Protein AF-A0A954YZB4-F1 (afdb_monomer_lite)

Foldseek 3Di:
DAAEDEEDEEAEQEADDECQVVLQVVLQQQLQFQFFYDYYHYDGHYDYDNDPGHYDDVCRNNVVSQVVNLVVLCVVCVVVVHHSLVSCLVTGDDQQGQGPLRAHRPDQRCQNVQSVVCVVVQVVCVVVVFDKGKGKGKAFADSFQQDKFKWKWKWALAQVRATEIETAADDPPPCLQVLLLLLLCVLQVDDSVRYDYDHDPPPPRPRDYNDRNYCNPRNSVFSNQLSNVVNVCVVVVDDSNNRHGPMRIGMDIDRPAHHPPDPDPHHDRGPDMKMKMKMFTADPVRHTPDIDMDISPPDDSDD

Structure (mmCIF, N/CA/C/O backbone):
data_AF-A0A954YZB4-F1
#
_entry.id   AF-A0A954YZB4-F1
#
loop_
_atom_site.group_PDB
_atom_site.id
_atom_site.type_symbol
_atom_site.label_atom_id
_atom_site.label_alt_id
_atom_site.label_comp_id
_atom_site.label_asym_id
_atom_site.label_entity_id
_atom_site.label_seq_id
_atom_site.pdbx_PDB_ins_code
_atom_site.Cartn_x
_atom_site.Cartn_y
_atom_site.Cartn_z
_atom_site.occupancy
_atom_site.B_iso_or_equiv
_atom_site.auth_seq_id
_atom_site.auth_comp_id
_atom_site.auth_asym_id
_atom_site.auth_atom_id
_atom_site.pdbx_PDB_model_num
ATOM 1 N N . ARG A 1 1 ? 10.191 10.300 -24.891 1.00 91.38 1 ARG A N 1
ATOM 2 C CA . ARG A 1 1 ? 9.095 9.912 -23.968 1.00 91.38 1 ARG A CA 1
ATOM 3 C C . ARG A 1 1 ? 8.567 8.563 -24.430 1.00 91.38 1 ARG A C 1
ATOM 5 O O . ARG A 1 1 ? 8.695 8.288 -25.617 1.00 91.38 1 ARG A O 1
ATOM 12 N N . LEU A 1 2 ? 8.036 7.740 -23.528 1.00 95.69 2 LEU A N 1
ATOM 13 C CA . LEU A 1 2 ? 7.397 6.471 -23.881 1.00 95.69 2 LEU A CA 1
ATOM 14 C C . LEU A 1 2 ? 6.130 6.739 -24.698 1.00 95.69 2 LEU A C 1
ATOM 16 O O . LEU A 1 2 ? 5.347 7.617 -24.344 1.00 95.69 2 LEU A O 1
ATOM 20 N N . THR A 1 3 ? 5.952 5.999 -25.789 1.00 95.38 3 THR A N 1
ATOM 21 C CA . THR A 1 3 ? 4.793 6.128 -26.686 1.00 95.38 3 THR A CA 1
ATOM 22 C C . THR A 1 3 ? 3.824 4.964 -26.528 1.00 95.38 3 THR A C 1
ATOM 24 O O . THR A 1 3 ? 2.614 5.164 -26.568 1.00 95.38 3 THR A O 1
ATOM 27 N N . GLY A 1 4 ? 4.329 3.757 -26.272 1.00 96.56 4 GLY A N 1
ATOM 28 C CA . GLY A 1 4 ? 3.479 2.609 -26.004 1.00 96.56 4 GLY A CA 1
ATOM 29 C C . GLY A 1 4 ? 4.188 1.451 -25.316 1.00 96.56 4 GLY A C 1
ATOM 30 O O . GLY A 1 4 ? 5.417 1.395 -25.277 1.00 96.56 4 GLY A O 1
ATOM 31 N N . VAL A 1 5 ? 3.392 0.526 -24.782 1.00 96.88 5 VAL A N 1
ATOM 32 C CA . VAL A 1 5 ? 3.843 -0.742 -24.199 1.00 96.88 5 VAL A CA 1
ATOM 33 C C . VAL A 1 5 ? 3.019 -1.889 -24.757 1.00 96.88 5 VAL A C 1
ATOM 35 O O . VAL A 1 5 ? 1.790 -1.843 -24.778 1.00 96.88 5 VAL A O 1
ATOM 38 N N . ARG A 1 6 ? 3.719 -2.954 -25.149 1.00 97.88 6 ARG A N 1
ATOM 39 C CA . ARG A 1 6 ? 3.126 -4.259 -25.412 1.00 97.88 6 ARG A CA 1
ATOM 40 C C . ARG A 1 6 ? 3.663 -5.256 -24.395 1.00 97.88 6 ARG A C 1
ATOM 42 O O . ARG A 1 6 ? 4.869 -5.481 -24.352 1.00 97.88 6 ARG A O 1
ATOM 49 N N . ALA A 1 7 ? 2.782 -5.854 -23.601 1.00 97.62 7 ALA A N 1
ATOM 50 C CA . ALA A 1 7 ? 3.152 -6.839 -22.589 1.00 97.62 7 ALA A CA 1
ATOM 51 C C . ALA A 1 7 ? 2.410 -8.159 -22.826 1.00 97.62 7 ALA A C 1
ATOM 53 O O . ALA A 1 7 ? 1.200 -8.177 -23.068 1.00 97.62 7 ALA A O 1
ATOM 54 N N . ARG A 1 8 ? 3.150 -9.268 -22.769 1.00 97.75 8 ARG A N 1
ATOM 55 C CA . ARG A 1 8 ? 2.635 -10.640 -22.829 1.00 97.75 8 ARG A CA 1
ATOM 56 C C . ARG A 1 8 ? 3.191 -11.396 -21.638 1.00 97.75 8 ARG A C 1
ATOM 58 O O . ARG A 1 8 ? 4.400 -11.570 -21.530 1.00 97.75 8 ARG A O 1
ATOM 65 N N . MET A 1 9 ? 2.316 -11.776 -20.717 1.00 97.81 9 MET A N 1
ATOM 66 C CA . MET A 1 9 ? 2.698 -12.395 -19.452 1.00 97.81 9 MET A CA 1
ATOM 67 C C . MET A 1 9 ? 2.076 -13.782 -19.356 1.00 97.81 9 MET A C 1
ATOM 69 O O . MET A 1 9 ? 0.867 -13.929 -19.505 1.00 97.81 9 MET A O 1
ATOM 73 N N . ILE A 1 10 ? 2.897 -14.790 -19.073 1.00 97.56 10 ILE A N 1
ATOM 74 C CA . ILE A 1 10 ? 2.449 -16.149 -18.767 1.00 97.56 10 ILE A CA 1
ATOM 75 C C . ILE A 1 10 ? 2.926 -16.456 -17.354 1.00 97.56 10 ILE A C 1
ATOM 77 O O . ILE A 1 10 ? 4.123 -16.425 -17.078 1.00 97.56 10 ILE A O 1
ATOM 81 N N . GLY A 1 11 ? 1.986 -16.702 -16.449 1.00 96.31 11 GLY A N 1
ATOM 82 C CA . GLY A 1 11 ? 2.275 -17.017 -15.060 1.00 96.31 11 GLY A CA 1
ATOM 83 C C . GLY A 1 11 ? 1.875 -18.438 -14.714 1.00 96.31 11 GLY A C 1
ATOM 84 O O . GLY A 1 11 ? 0.701 -18.799 -14.803 1.00 96.31 11 GLY A O 1
ATOM 85 N N . ASP A 1 12 ? 2.849 -19.214 -14.264 1.00 96.75 12 ASP A N 1
ATOM 86 C CA . ASP A 1 12 ? 2.619 -20.487 -13.596 1.00 96.75 12 ASP A CA 1
ATOM 87 C C . ASP A 1 12 ? 1.880 -20.251 -12.266 1.00 96.75 12 ASP A C 1
ATOM 89 O O . ASP A 1 12 ? 2.369 -19.523 -11.399 1.00 96.75 12 ASP A O 1
ATOM 93 N N . LYS A 1 13 ? 0.682 -20.831 -12.113 1.00 95.50 13 LYS A N 1
ATOM 94 C CA . LYS A 1 13 ? -0.098 -20.780 -10.859 1.00 95.50 13 LYS A CA 1
ATOM 95 C C . LYS A 1 13 ? -0.120 -22.108 -10.094 1.00 95.50 13 LYS A C 1
ATOM 97 O O . LYS A 1 13 ? -0.849 -22.225 -9.101 1.00 95.50 13 LYS A O 1
ATOM 102 N N . GLY A 1 14 ? 0.664 -23.085 -10.533 1.00 96.94 14 GLY A N 1
ATOM 103 C CA . GLY A 1 14 ? 0.692 -24.434 -9.989 1.00 96.94 14 GLY A CA 1
ATOM 104 C C . GLY A 1 14 ? -0.586 -25.222 -10.267 1.00 96.94 14 GLY A C 1
ATOM 105 O O . GLY A 1 14 ? -1.426 -24.849 -11.094 1.00 96.94 14 GLY A O 1
ATOM 106 N N . ALA A 1 15 ? -0.743 -26.322 -9.536 1.00 96.31 15 ALA A N 1
ATOM 107 C CA . ALA A 1 15 ? -1.792 -27.304 -9.800 1.00 96.31 15 ALA A CA 1
ATOM 108 C C . ALA A 1 15 ? -3.222 -26.862 -9.424 1.00 96.31 15 ALA A C 1
ATOM 110 O O . ALA A 1 15 ? -4.187 -27.424 -9.940 1.00 96.31 15 ALA A O 1
ATOM 111 N N . TYR A 1 16 ? -3.404 -25.869 -8.540 1.00 94.25 16 TYR A N 1
ATOM 112 C CA . TYR A 1 16 ? -4.718 -25.557 -7.951 1.00 94.25 16 TYR A CA 1
ATOM 113 C C . TYR A 1 16 ? -5.279 -24.177 -8.301 1.00 94.25 16 TYR A C 1
ATOM 115 O O . TYR A 1 16 ? -4.572 -23.201 -8.562 1.00 94.25 16 TYR A O 1
ATOM 123 N N . ALA A 1 17 ? -6.611 -24.084 -8.267 1.00 89.50 17 ALA A N 1
ATOM 124 C CA . ALA A 1 17 ? -7.365 -22.846 -8.432 1.00 89.50 17 ALA A CA 1
ATOM 125 C C . ALA A 1 17 ? -7.294 -21.957 -7.175 1.00 89.50 17 ALA A C 1
ATOM 127 O O . ALA A 1 17 ? -8.276 -21.764 -6.471 1.00 89.50 17 ALA A O 1
ATOM 128 N N . SER A 1 18 ? -6.107 -21.420 -6.904 1.00 91.19 18 SER A N 1
ATOM 129 C CA . SER A 1 18 ? -5.872 -20.362 -5.916 1.00 91.19 18 SER A CA 1
ATOM 130 C C . SER A 1 18 ? -6.025 -18.973 -6.570 1.00 91.19 18 SER A C 1
ATOM 132 O O . SER A 1 18 ? -6.596 -18.820 -7.651 1.00 91.19 18 SER A O 1
ATOM 134 N N . VAL A 1 19 ? -5.458 -17.936 -5.959 1.00 93.44 19 VAL A N 1
ATOM 135 C CA . VAL A 1 19 ? -5.515 -16.535 -6.407 1.00 93.44 19 VAL A CA 1
ATOM 136 C C . VAL A 1 19 ? -4.581 -16.195 -7.581 1.00 93.44 19 VAL A C 1
ATOM 138 O O . VAL A 1 19 ? -4.400 -15.021 -7.892 1.00 93.44 19 VAL A O 1
ATOM 141 N N . GLY A 1 20 ? -4.009 -17.187 -8.276 1.00 94.81 20 GLY A N 1
ATOM 142 C CA . GLY A 1 20 ? -3.073 -16.974 -9.392 1.00 94.81 20 GLY A CA 1
ATOM 143 C C . GLY A 1 20 ? -3.644 -16.107 -10.521 1.00 94.81 20 GLY A C 1
ATOM 144 O O . GLY A 1 20 ? -2.995 -15.166 -10.960 1.00 94.81 20 GLY A O 1
ATOM 145 N N . ALA A 1 21 ? -4.903 -16.320 -10.919 1.00 93.38 21 ALA A N 1
ATOM 146 C CA . ALA A 1 21 ? -5.551 -15.462 -11.918 1.00 93.38 21 ALA A CA 1
ATOM 147 C C . ALA A 1 21 ? -5.616 -13.989 -11.464 1.00 93.38 21 ALA A C 1
ATOM 149 O O . ALA A 1 21 ? -5.366 -13.083 -12.254 1.00 93.38 21 ALA A O 1
ATOM 150 N N . LYS A 1 22 ? -5.857 -13.742 -10.168 1.00 94.06 22 LYS A N 1
ATOM 151 C CA . LYS A 1 22 ? -5.855 -12.391 -9.589 1.00 94.06 22 LYS A CA 1
ATOM 152 C C . LYS A 1 22 ? -4.453 -11.787 -9.499 1.00 94.06 22 LYS A C 1
ATOM 154 O O . LYS A 1 22 ? -4.317 -10.573 -9.644 1.00 94.06 22 LYS A O 1
ATOM 159 N N . VAL A 1 23 ? -3.413 -12.602 -9.308 1.00 96.19 23 VAL A N 1
ATOM 160 C CA . VAL A 1 23 ? -2.011 -12.157 -9.407 1.00 96.19 23 VAL A CA 1
ATOM 161 C C . VAL A 1 23 ? -1.713 -11.657 -10.823 1.00 96.19 23 VAL A C 1
ATOM 163 O O . VAL A 1 23 ? -1.134 -10.584 -10.979 1.00 96.19 23 VAL A O 1
ATOM 166 N N . LEU A 1 24 ? -2.145 -12.388 -11.852 1.00 96.25 24 LEU A N 1
ATOM 167 C CA . LEU A 1 24 ? -1.889 -12.032 -13.251 1.00 96.25 24 LEU A CA 1
ATOM 168 C C . LEU A 1 24 ? -2.753 -10.852 -13.726 1.00 96.25 24 LEU A C 1
ATOM 170 O O . LEU A 1 24 ? -2.256 -10.001 -14.465 1.00 96.25 24 LEU A O 1
ATOM 174 N N . GLU A 1 25 ? -3.991 -10.728 -13.234 1.00 95.00 25 GLU A N 1
ATOM 175 C CA . GLU A 1 25 ? -4.819 -9.520 -13.392 1.00 95.00 25 GLU A CA 1
ATOM 176 C C . GLU A 1 25 ? -4.109 -8.294 -12.793 1.00 95.00 25 GLU A C 1
ATOM 178 O O . GLU A 1 25 ? -4.048 -7.224 -13.402 1.00 95.00 25 GLU A O 1
ATOM 183 N N . ARG A 1 26 ? -3.498 -8.456 -11.611 1.00 95.75 26 ARG A N 1
ATOM 184 C CA . ARG A 1 26 ? -2.742 -7.381 -10.965 1.00 95.75 26 ARG A CA 1
ATOM 185 C C . ARG A 1 26 ? -1.498 -6.988 -11.748 1.00 95.75 26 ARG A C 1
ATOM 187 O O . ARG A 1 26 ? -1.243 -5.791 -11.875 1.00 95.75 26 ARG A O 1
ATOM 194 N N . ALA A 1 27 ? -0.748 -7.973 -12.241 1.00 97.19 27 ALA A N 1
ATOM 195 C CA . ALA A 1 27 ? 0.430 -7.758 -13.074 1.00 97.19 27 ALA A CA 1
ATOM 196 C C . ALA A 1 27 ? 0.068 -6.961 -14.336 1.00 97.19 27 ALA A C 1
ATOM 198 O O . ALA A 1 27 ? 0.721 -5.965 -14.630 1.00 97.19 27 ALA A O 1
ATOM 199 N N . ALA A 1 28 ? -1.039 -7.310 -15.004 1.00 96.56 28 ALA A N 1
ATOM 200 C CA . ALA A 1 28 ? -1.536 -6.567 -16.162 1.00 96.56 28 ALA A CA 1
ATOM 201 C C . ALA A 1 28 ? -1.798 -5.092 -15.830 1.00 96.56 28 ALA A C 1
ATOM 203 O O . ALA A 1 28 ? -1.256 -4.205 -16.489 1.00 96.56 28 ALA A O 1
ATOM 204 N N . GLY A 1 29 ? -2.535 -4.827 -14.748 1.00 95.75 29 GLY A N 1
ATOM 205 C CA . GLY A 1 29 ? -2.847 -3.468 -14.300 1.00 95.75 29 GLY A CA 1
ATOM 206 C C . GLY A 1 29 ? -1.666 -2.667 -13.734 1.00 95.75 29 GLY A C 1
ATOM 207 O O . GLY A 1 29 ? -1.860 -1.511 -13.381 1.00 95.75 29 GLY A O 1
ATOM 208 N N . HIS A 1 30 ? -0.472 -3.257 -13.605 1.00 97.25 30 HIS A N 1
ATOM 209 C CA . HIS A 1 30 ? 0.757 -2.587 -13.141 1.00 97.25 30 HIS A CA 1
ATOM 210 C C . HIS A 1 30 ? 1.916 -2.731 -14.146 1.00 97.25 30 HIS A C 1
ATOM 212 O O . HIS A 1 30 ? 3.051 -2.374 -13.841 1.00 97.25 30 HIS A O 1
ATOM 218 N N . SER A 1 31 ? 1.641 -3.229 -15.355 1.00 97.12 31 SER A N 1
ATOM 219 C CA . SER A 1 31 ? 2.655 -3.585 -16.364 1.00 97.12 31 SER A CA 1
ATOM 220 C C . SER A 1 31 ? 3.491 -2.420 -16.888 1.00 97.12 31 SER A C 1
ATOM 222 O O . SER A 1 31 ? 4.556 -2.651 -17.447 1.00 97.12 31 SER A O 1
ATOM 224 N N . VAL A 1 32 ? 3.054 -1.180 -16.665 1.00 96.75 32 VAL A N 1
ATOM 225 C CA . VAL A 1 32 ? 3.782 0.026 -17.087 1.00 96.75 32 VAL A CA 1
ATOM 226 C C . VAL A 1 32 ? 4.513 0.729 -15.947 1.00 96.75 32 VAL A C 1
ATOM 228 O O . VAL A 1 32 ? 5.074 1.796 -16.172 1.00 96.75 32 VAL A O 1
ATOM 231 N N . GLY A 1 33 ? 4.495 0.187 -14.725 1.00 97.44 33 GLY A N 1
ATOM 232 C CA . GLY A 1 33 ? 5.074 0.868 -13.564 1.00 97.44 33 GLY A CA 1
ATOM 233 C C . GLY A 1 33 ? 4.475 2.266 -13.337 1.00 97.44 33 GLY A C 1
ATOM 234 O O . GLY A 1 33 ? 3.363 2.549 -13.782 1.00 97.44 33 GLY A O 1
ATOM 235 N N . PRO A 1 34 ? 5.168 3.174 -12.633 1.00 97.94 34 PRO A N 1
ATOM 236 C CA . PRO A 1 34 ? 4.658 4.511 -12.331 1.00 97.94 34 PRO A CA 1
ATOM 237 C C . PRO A 1 34 ? 4.872 5.520 -13.480 1.00 97.94 34 PRO A C 1
ATOM 239 O O . PRO A 1 34 ? 5.230 6.678 -13.232 1.00 97.94 34 PRO A O 1
ATOM 242 N N . TYR A 1 35 ? 4.656 5.105 -14.734 1.00 98.44 35 TYR A N 1
ATOM 243 C CA . TYR A 1 35 ? 4.966 5.902 -15.926 1.00 98.44 35 TYR A CA 1
ATOM 244 C C . TYR A 1 35 ? 3.742 6.255 -16.778 1.00 98.44 35 TYR A C 1
ATOM 246 O O . TYR A 1 35 ? 2.776 5.500 -16.877 1.00 98.44 35 TYR A O 1
ATOM 254 N N . ARG A 1 36 ? 3.809 7.423 -17.427 1.00 96.88 36 ARG A N 1
ATOM 255 C CA . ARG A 1 36 ? 2.877 7.877 -18.463 1.00 96.88 36 ARG A CA 1
ATOM 256 C C . ARG A 1 36 ? 3.132 7.123 -19.760 1.00 96.88 36 ARG A C 1
ATOM 258 O O . ARG A 1 36 ? 4.197 7.291 -20.357 1.00 96.88 36 ARG A O 1
ATOM 265 N N . ILE A 1 37 ? 2.137 6.367 -20.213 1.00 95.38 37 ILE A N 1
ATOM 266 C CA . ILE A 1 37 ? 2.163 5.652 -21.491 1.00 95.38 37 ILE A CA 1
ATOM 267 C C . ILE A 1 37 ? 0.767 5.728 -22.108 1.00 95.38 37 ILE A C 1
ATOM 269 O O . ILE A 1 37 ? -0.208 5.342 -21.469 1.00 95.38 37 ILE A O 1
ATOM 273 N N . GLU A 1 38 ? 0.672 6.255 -23.328 1.00 90.81 38 GLU A N 1
ATOM 274 C CA . GLU A 1 38 ? -0.615 6.524 -23.986 1.00 90.81 38 GLU A CA 1
ATOM 275 C C . GLU A 1 38 ? -1.230 5.273 -24.618 1.00 90.81 38 GLU A C 1
ATOM 277 O O . GLU A 1 38 ? -2.444 5.082 -24.561 1.00 90.81 38 GLU A O 1
ATOM 282 N N . HIS A 1 39 ? -0.398 4.406 -25.199 1.00 96.19 39 HIS A N 1
ATOM 283 C CA . HIS A 1 39 ? -0.855 3.232 -25.936 1.00 96.19 39 HIS A CA 1
ATOM 284 C C . HIS A 1 39 ? -0.415 1.944 -25.248 1.00 96.19 39 HIS A C 1
ATOM 286 O O . HIS A 1 39 ? 0.775 1.714 -25.038 1.00 96.19 39 HIS A O 1
ATOM 292 N N . VAL A 1 40 ? -1.369 1.082 -24.904 1.00 95.56 40 VAL A N 1
ATOM 293 C CA . VAL A 1 40 ? -1.086 -0.166 -24.189 1.00 95.56 40 VAL A CA 1
ATOM 294 C C . VAL A 1 40 ? -1.810 -1.345 -24.829 1.00 95.56 40 VAL A C 1
ATOM 296 O O . VAL A 1 40 ? -2.999 -1.270 -25.125 1.00 95.56 40 VAL A O 1
ATOM 299 N N . ASP A 1 41 ? -1.080 -2.438 -25.028 1.00 97.56 41 ASP A N 1
ATOM 300 C CA . ASP A 1 41 ? -1.595 -3.743 -25.450 1.00 97.56 41 ASP A CA 1
ATOM 301 C C . ASP A 1 41 ? -1.048 -4.801 -24.482 1.00 97.56 41 ASP A C 1
ATOM 303 O O . ASP A 1 41 ? 0.123 -5.185 -24.547 1.00 97.56 41 ASP A O 1
ATOM 307 N N . VAL A 1 42 ? -1.886 -5.252 -23.551 1.00 97.50 42 VAL A N 1
ATOM 308 C CA . VAL A 1 42 ? -1.478 -6.119 -22.442 1.00 97.50 42 VAL A CA 1
ATOM 309 C C . VAL A 1 42 ? -2.324 -7.381 -22.419 1.00 97.50 42 VAL A C 1
ATOM 311 O O . VAL A 1 42 ? -3.545 -7.318 -22.324 1.00 97.50 42 VAL A O 1
ATOM 314 N N . GLU A 1 43 ? -1.656 -8.530 -22.419 1.00 97.44 43 GLU A N 1
ATOM 315 C CA . GLU A 1 43 ? -2.270 -9.838 -22.207 1.00 97.44 43 GLU A CA 1
ATOM 316 C C . GLU A 1 43 ? -1.537 -10.566 -21.079 1.00 97.44 43 GLU A C 1
ATOM 318 O O . GLU A 1 43 ? -0.307 -10.520 -20.973 1.00 97.44 43 GLU A O 1
ATOM 323 N N . SER A 1 44 ? -2.310 -11.221 -20.217 1.00 97.00 44 SER A N 1
ATOM 324 C CA . SER A 1 44 ? -1.815 -11.898 -19.026 1.00 97.00 44 SER A CA 1
ATOM 325 C C . SER A 1 44 ? -2.567 -13.209 -18.833 1.00 97.00 44 SER A C 1
ATOM 327 O O . SER A 1 44 ? -3.785 -13.208 -18.657 1.00 97.00 44 SER A O 1
ATOM 329 N N . LEU A 1 45 ? -1.844 -14.325 -18.884 1.00 96.94 45 LEU A N 1
ATOM 330 C CA . LEU A 1 45 ? -2.381 -15.679 -18.827 1.00 96.94 45 LEU A CA 1
ATOM 331 C C . LEU A 1 45 ? -1.887 -16.371 -17.559 1.00 96.94 45 LEU A C 1
ATOM 333 O O . LEU A 1 45 ? -0.685 -16.466 -17.322 1.00 96.94 45 LEU A O 1
ATOM 337 N N . ALA A 1 46 ? -2.812 -16.883 -16.749 1.00 96.31 46 ALA A N 1
ATOM 338 C CA . ALA A 1 46 ? -2.484 -17.754 -15.625 1.00 96.31 46 ALA A CA 1
ATOM 339 C C . ALA A 1 46 ? -2.679 -19.214 -16.049 1.00 96.31 46 ALA A C 1
ATOM 341 O O . ALA A 1 46 ? -3.805 -19.619 -16.341 1.00 96.31 46 ALA A O 1
ATOM 342 N N . VAL A 1 47 ? -1.602 -19.999 -16.070 1.00 96.62 47 VAL A N 1
ATOM 343 C CA . VAL A 1 47 ? -1.605 -21.378 -16.579 1.00 96.62 47 VAL A CA 1
ATOM 344 C C . VAL A 1 47 ? -1.448 -22.393 -15.454 1.00 96.62 47 VAL A C 1
ATOM 346 O O . VAL A 1 47 ? -0.671 -22.197 -14.519 1.00 96.62 47 VAL A O 1
ATOM 349 N N . TYR A 1 48 ? -2.211 -23.481 -15.540 1.00 97.19 48 TYR A N 1
ATOM 350 C CA . TYR A 1 48 ? -2.046 -24.625 -14.648 1.00 97.19 48 TYR A CA 1
ATOM 351 C C . TYR A 1 48 ? -0.799 -25.413 -15.035 1.00 97.19 48 TYR A C 1
ATOM 353 O O . TYR A 1 48 ? -0.542 -25.639 -16.216 1.00 97.19 48 TYR A O 1
ATOM 361 N N . THR A 1 49 ? -0.058 -25.860 -14.029 1.00 97.12 49 THR A N 1
ATOM 362 C CA . THR A 1 49 ? 1.127 -26.710 -14.190 1.00 97.12 49 THR A CA 1
ATOM 363 C C . THR A 1 49 ? 1.129 -27.799 -13.115 1.00 97.12 49 THR A C 1
ATOM 365 O O . THR A 1 49 ? 0.277 -27.808 -12.225 1.00 97.12 49 THR A O 1
ATOM 368 N N . ASN A 1 50 ? 2.101 -28.711 -13.164 1.00 97.56 50 ASN A N 1
ATOM 369 C CA . ASN A 1 50 ? 2.328 -29.697 -12.103 1.00 97.56 50 ASN A CA 1
ATOM 370 C C . ASN A 1 50 ? 3.200 -29.166 -10.949 1.00 97.56 50 ASN A C 1
ATOM 372 O O . ASN A 1 50 ? 3.530 -29.929 -10.043 1.00 97.56 50 ASN A O 1
ATOM 376 N N . ASN A 1 51 ? 3.569 -27.881 -10.962 1.00 97.19 51 ASN A N 1
ATOM 377 C CA . ASN A 1 51 ? 4.317 -27.269 -9.869 1.00 97.19 51 ASN A CA 1
ATOM 378 C C . ASN A 1 51 ? 3.431 -27.057 -8.623 1.00 97.19 51 ASN A C 1
ATOM 380 O O . ASN A 1 51 ? 2.193 -27.061 -8.722 1.00 97.19 51 ASN A O 1
ATOM 384 N N . PRO A 1 52 ? 4.043 -26.862 -7.435 1.00 95.56 52 PRO A N 1
ATOM 385 C CA . PRO A 1 52 ? 3.305 -26.609 -6.203 1.00 95.56 52 PRO A CA 1
ATOM 386 C C . PRO A 1 52 ? 2.296 -25.453 -6.334 1.00 95.56 52 PRO A C 1
ATOM 388 O O . PRO A 1 52 ? 2.562 -24.482 -7.049 1.00 95.56 52 PRO A O 1
ATOM 391 N N . PRO A 1 53 ? 1.145 -25.516 -5.635 1.00 93.62 53 PRO A N 1
ATOM 392 C CA . PRO A 1 53 ? 0.131 -24.468 -5.694 1.00 93.62 53 PRO A CA 1
ATOM 393 C C . PRO A 1 53 ? 0.703 -23.081 -5.383 1.00 93.62 53 PRO A C 1
ATOM 395 O O . PRO A 1 53 ? 1.346 -22.882 -4.352 1.00 93.62 53 PRO A O 1
ATOM 398 N N . CYS A 1 54 ? 0.433 -22.103 -6.248 1.00 93.25 54 CYS A N 1
ATOM 399 C CA . CYS A 1 54 ? 0.848 -20.722 -6.020 1.00 93.25 54 CYS A CA 1
ATOM 400 C C . CYS A 1 54 ? -0.206 -19.930 -5.231 1.00 93.25 54 CYS A C 1
ATOM 402 O O . CYS A 1 54 ? -1.407 -20.210 -5.269 1.00 93.25 54 CYS A O 1
ATOM 404 N N . GLY A 1 55 ? 0.242 -18.886 -4.535 1.00 90.62 55 GLY A N 1
ATOM 405 C CA . GLY A 1 55 ? -0.608 -18.018 -3.726 1.00 90.62 55 GLY A CA 1
ATOM 406 C C . GLY A 1 55 ? -0.175 -16.558 -3.777 1.00 90.62 55 GLY A C 1
ATOM 407 O O . GLY A 1 55 ? 0.618 -16.142 -4.622 1.00 90.62 55 GLY A O 1
ATOM 408 N N . ALA A 1 56 ? -0.718 -15.762 -2.862 1.00 93.44 56 ALA A N 1
ATOM 409 C CA . ALA A 1 56 ? -0.297 -14.380 -2.704 1.00 93.44 56 ALA A CA 1
ATOM 410 C C . ALA A 1 56 ? 1.141 -14.312 -2.164 1.00 93.44 56 ALA A C 1
ATOM 412 O O . ALA A 1 56 ? 1.453 -14.928 -1.152 1.00 93.44 56 ALA A O 1
ATOM 413 N N . MET A 1 57 ? 1.980 -13.490 -2.795 1.00 95.19 57 MET A N 1
ATOM 414 C CA . MET A 1 57 ? 3.265 -13.044 -2.250 1.00 95.19 57 MET A CA 1
ATOM 415 C C . MET A 1 57 ? 3.297 -11.514 -2.239 1.00 95.19 57 MET A C 1
ATOM 417 O O . MET A 1 57 ? 2.646 -10.877 -3.075 1.00 95.19 57 MET A O 1
ATOM 421 N N . ARG A 1 58 ? 4.015 -10.904 -1.285 1.00 96.31 58 ARG A N 1
ATOM 422 C CA . ARG A 1 58 ? 4.031 -9.442 -1.092 1.00 96.31 58 ARG A CA 1
ATOM 423 C C . ARG A 1 58 ? 4.411 -8.721 -2.391 1.00 96.31 58 ARG A C 1
ATOM 425 O O . ARG A 1 58 ? 5.472 -8.969 -2.947 1.00 96.31 58 ARG A O 1
ATOM 432 N N . GLY A 1 59 ? 3.530 -7.835 -2.862 1.00 94.38 59 GLY A N 1
ATOM 433 C CA . GLY A 1 59 ? 3.609 -7.176 -4.177 1.00 94.38 59 GLY A CA 1
ATOM 434 C C . GLY A 1 59 ? 2.538 -7.670 -5.156 1.00 94.38 59 GLY A C 1
ATOM 435 O O . GLY A 1 59 ? 1.945 -6.863 -5.872 1.00 94.38 59 GLY A O 1
ATOM 436 N N . PHE A 1 60 ? 2.185 -8.957 -5.083 1.00 96.12 60 PHE A N 1
ATOM 437 C CA . PHE A 1 60 ? 1.041 -9.583 -5.753 1.00 96.12 60 PHE A CA 1
ATOM 438 C C . PHE A 1 60 ? 0.994 -9.266 -7.256 1.00 96.12 60 PHE A C 1
ATOM 440 O O . PHE A 1 60 ? 0.150 -8.497 -7.692 1.00 96.12 60 PHE A O 1
ATOM 447 N N . GLY A 1 61 ? 1.946 -9.768 -8.045 1.00 96.44 61 GLY A N 1
ATOM 448 C CA . GLY A 1 61 ? 1.992 -9.568 -9.503 1.00 96.44 61 GLY A CA 1
ATOM 449 C C . GLY A 1 61 ? 2.676 -8.270 -9.942 1.00 96.44 61 GLY A C 1
ATOM 450 O O . GLY A 1 61 ? 3.327 -8.244 -10.982 1.00 96.44 61 GLY A O 1
ATOM 451 N N . ALA A 1 62 ? 2.599 -7.210 -9.129 1.00 97.25 62 ALA A N 1
ATOM 452 C CA . ALA A 1 62 ? 3.241 -5.933 -9.448 1.00 97.25 62 ALA A CA 1
ATOM 453 C C . ALA A 1 62 ? 4.773 -6.050 -9.501 1.00 97.25 62 ALA A C 1
ATOM 455 O O . ALA A 1 62 ? 5.393 -5.432 -10.352 1.00 97.25 62 ALA A O 1
ATOM 456 N N . ASN A 1 63 ? 5.390 -6.876 -8.648 1.00 96.38 63 ASN A N 1
ATOM 457 C CA . ASN A 1 63 ? 6.849 -7.040 -8.649 1.00 96.38 63 ASN A CA 1
ATOM 458 C C . ASN A 1 63 ? 7.342 -7.661 -9.958 1.00 96.38 63 ASN A C 1
ATOM 460 O O . ASN A 1 63 ? 8.311 -7.182 -10.530 1.00 96.38 63 ASN A O 1
ATOM 464 N N . GLN A 1 64 ? 6.663 -8.707 -10.435 1.00 97.25 64 GLN A N 1
ATOM 465 C CA . GLN A 1 64 ? 7.000 -9.382 -11.687 1.00 97.25 64 GLN A CA 1
ATOM 466 C C . GLN A 1 64 ? 6.875 -8.421 -12.875 1.00 97.25 64 GLN A C 1
ATOM 468 O O . GLN A 1 64 ? 7.764 -8.349 -13.718 1.00 97.25 64 GLN A O 1
ATOM 473 N N . ALA A 1 65 ? 5.789 -7.647 -12.894 1.00 97.75 65 ALA A N 1
ATOM 474 C CA . ALA A 1 65 ? 5.532 -6.633 -13.904 1.00 97.75 65 ALA A CA 1
ATOM 475 C C . ALA A 1 65 ? 6.583 -5.508 -13.886 1.00 97.75 65 ALA A C 1
ATOM 477 O O . ALA A 1 65 ? 7.155 -5.177 -14.921 1.00 97.75 65 ALA A O 1
ATOM 478 N N . HIS A 1 66 ? 6.881 -4.954 -12.708 1.00 98.25 66 HIS A N 1
ATOM 479 C CA . HIS A 1 66 ? 7.876 -3.895 -12.567 1.00 98.25 66 HIS A CA 1
ATOM 480 C C . HIS A 1 66 ? 9.286 -4.384 -12.868 1.00 98.25 66 HIS A C 1
ATOM 482 O O . HIS A 1 66 ? 10.026 -3.655 -13.500 1.00 98.25 66 HIS A O 1
ATOM 488 N N . PHE A 1 67 ? 9.667 -5.605 -12.484 1.00 98.25 67 PHE A N 1
ATOM 489 C CA . PHE A 1 67 ? 10.992 -6.130 -12.818 1.00 98.25 67 PHE A CA 1
ATOM 490 C C . PHE A 1 67 ? 11.247 -6.084 -14.332 1.00 98.25 67 PHE A C 1
ATOM 492 O O . PHE A 1 67 ? 12.279 -5.582 -14.771 1.00 98.25 67 PHE A O 1
ATOM 499 N N . ALA A 1 68 ? 10.271 -6.528 -15.130 1.00 98.06 68 ALA A N 1
ATOM 500 C CA . ALA A 1 68 ? 10.353 -6.441 -16.584 1.00 98.06 68 ALA A CA 1
ATOM 501 C C . ALA A 1 68 ? 10.358 -4.983 -17.077 1.00 98.06 68 ALA A C 1
ATOM 503 O O . ALA A 1 68 ? 11.215 -4.606 -17.875 1.00 98.06 68 ALA A O 1
ATOM 504 N N . MET A 1 69 ? 9.430 -4.155 -16.586 1.00 98.06 69 MET A N 1
ATOM 505 C CA . MET A 1 69 ? 9.298 -2.763 -17.025 1.00 98.06 69 MET A CA 1
ATOM 506 C C . MET A 1 69 ? 10.535 -1.920 -16.690 1.00 98.06 69 MET A C 1
ATOM 508 O O . MET A 1 69 ? 11.024 -1.189 -17.544 1.00 98.06 69 MET A O 1
ATOM 512 N N . GLU A 1 70 ? 11.075 -2.036 -15.479 1.00 98.62 70 GLU A N 1
ATOM 513 C CA . GLU A 1 70 ? 12.264 -1.304 -15.034 1.00 98.62 70 GLU A CA 1
ATOM 514 C C . GLU A 1 70 ? 13.509 -1.715 -15.825 1.00 98.62 70 GLU A C 1
ATOM 516 O O . GLU A 1 70 ? 14.303 -0.852 -16.192 1.00 98.62 70 GLU A O 1
ATOM 521 N N . GLY A 1 71 ? 13.636 -2.998 -16.182 1.00 98.19 71 GLY A N 1
ATOM 522 C CA . GLY A 1 71 ? 14.674 -3.448 -17.110 1.00 98.19 71 GLY A CA 1
ATOM 523 C C . GLY A 1 71 ? 14.525 -2.808 -18.495 1.00 98.19 71 GLY A C 1
ATOM 524 O O . GLY A 1 71 ? 15.504 -2.337 -19.073 1.00 98.19 71 GLY A O 1
ATOM 525 N N . CYS A 1 72 ? 13.298 -2.708 -19.021 1.00 98.19 72 CYS A N 1
ATOM 526 C CA . CYS A 1 72 ? 13.044 -1.976 -20.265 1.00 98.19 72 CYS A CA 1
ATOM 527 C C . CYS A 1 72 ? 13.389 -0.485 -20.147 1.00 98.19 72 CYS A C 1
ATOM 529 O O . CYS A 1 72 ? 13.896 0.087 -21.110 1.00 98.19 72 CYS A O 1
ATOM 531 N N . MET A 1 73 ? 13.134 0.144 -18.995 1.00 98.56 73 MET A N 1
ATOM 532 C CA . MET A 1 73 ? 13.493 1.544 -18.763 1.00 98.56 73 MET A CA 1
ATOM 533 C C . MET A 1 73 ? 15.001 1.759 -18.882 1.00 98.56 73 MET A C 1
ATOM 535 O O . MET A 1 73 ? 15.409 2.686 -19.577 1.00 98.56 73 MET A O 1
ATOM 539 N N . ASP A 1 74 ? 15.814 0.887 -18.285 1.00 98.44 74 ASP A N 1
ATOM 540 C CA . ASP A 1 74 ? 17.276 0.991 -18.360 1.00 98.44 74 ASP A CA 1
ATOM 541 C C . ASP A 1 74 ? 17.792 0.754 -19.790 1.00 98.44 74 ASP A C 1
ATOM 543 O O . ASP A 1 74 ? 18.555 1.566 -20.314 1.00 98.44 74 ASP A O 1
ATOM 547 N N . LEU A 1 75 ? 17.290 -0.278 -20.480 1.00 98.38 75 LEU A N 1
ATOM 548 C CA . LEU A 1 75 ? 17.657 -0.567 -21.876 1.00 98.38 75 LEU A CA 1
ATOM 549 C C . LEU A 1 75 ? 17.286 0.573 -22.838 1.00 98.38 75 LEU A C 1
ATOM 551 O O . LEU A 1 75 ? 17.990 0.842 -23.813 1.00 98.38 75 LEU A O 1
ATOM 555 N N . LEU A 1 76 ? 16.151 1.234 -22.604 1.00 98.31 76 LEU A N 1
ATOM 556 C CA . LEU A 1 76 ? 15.731 2.388 -23.397 1.00 98.31 76 LEU A CA 1
ATOM 557 C C . LEU A 1 76 ? 16.564 3.630 -23.079 1.00 98.31 76 LEU A C 1
ATOM 559 O O . LEU A 1 76 ? 16.851 4.389 -24.003 1.00 98.31 76 LEU A O 1
ATOM 563 N N . ALA A 1 77 ? 16.948 3.834 -21.815 1.00 98.44 77 ALA A N 1
ATOM 564 C CA . ALA A 1 77 ? 17.816 4.934 -21.404 1.00 98.44 77 ALA A CA 1
ATOM 565 C C . ALA A 1 77 ? 19.158 4.876 -22.152 1.00 98.44 77 ALA A C 1
ATOM 567 O O . ALA A 1 77 ? 19.541 5.850 -22.803 1.00 98.44 77 ALA A O 1
ATOM 568 N N . GLU A 1 78 ? 19.789 3.696 -22.166 1.00 97.94 78 GLU A N 1
ATOM 569 C CA . GLU A 1 78 ? 21.036 3.434 -22.893 1.00 97.94 78 GLU A CA 1
ATOM 570 C C . GLU A 1 78 ? 20.897 3.746 -24.390 1.00 97.94 78 GLU A C 1
ATOM 572 O O . GLU A 1 78 ? 21.672 4.524 -24.946 1.00 97.94 78 GLU A O 1
ATOM 577 N N . LYS A 1 79 ? 19.850 3.217 -25.038 1.00 98.44 79 LYS A N 1
ATOM 578 C CA . LYS A 1 79 ? 19.602 3.406 -26.479 1.00 98.44 79 LYS A CA 1
ATOM 579 C C . LYS A 1 79 ? 19.449 4.866 -26.898 1.00 98.44 79 LYS A C 1
ATOM 581 O O . LYS A 1 79 ? 19.755 5.194 -28.041 1.00 98.44 79 LYS A O 1
ATOM 586 N N . VAL A 1 80 ? 18.922 5.723 -26.023 1.00 98.06 80 VAL A N 1
ATOM 587 C CA . VAL A 1 80 ? 18.682 7.144 -26.334 1.00 98.06 80 VAL A CA 1
ATOM 588 C C . VAL A 1 80 ? 19.729 8.076 -25.722 1.00 98.06 80 VAL A C 1
ATOM 590 O O . VAL A 1 80 ? 19.595 9.293 -25.849 1.00 98.06 80 VAL A O 1
ATOM 593 N N . GLY A 1 81 ? 20.761 7.524 -25.075 1.00 98.00 81 GLY A N 1
ATOM 594 C CA . GLY A 1 81 ? 21.883 8.284 -24.528 1.00 98.00 81 GLY A CA 1
ATOM 595 C C . GLY A 1 81 ? 21.530 9.135 -23.306 1.00 98.00 81 GLY A C 1
ATOM 596 O O . GLY A 1 81 ? 22.055 10.238 -23.166 1.00 98.00 81 GLY A O 1
ATOM 597 N N . ILE A 1 82 ? 20.627 8.664 -22.440 1.00 98.19 82 ILE A N 1
ATOM 598 C CA . ILE A 1 82 ? 20.318 9.308 -21.150 1.00 98.19 82 ILE A CA 1
ATOM 599 C C . ILE A 1 82 ? 20.519 8.328 -19.994 1.00 98.19 82 ILE A C 1
ATOM 601 O O . ILE A 1 82 ? 20.490 7.117 -20.190 1.00 98.19 82 ILE A O 1
ATOM 605 N N . ASP A 1 83 ? 20.699 8.844 -18.779 1.00 97.81 83 ASP A N 1
ATOM 606 C CA . ASP A 1 83 ? 20.836 8.002 -17.590 1.00 97.81 83 ASP A CA 1
ATOM 607 C C . ASP A 1 83 ? 19.488 7.439 -17.089 1.00 97.81 83 ASP A C 1
ATOM 609 O O . ASP A 1 83 ? 18.396 7.879 -17.479 1.00 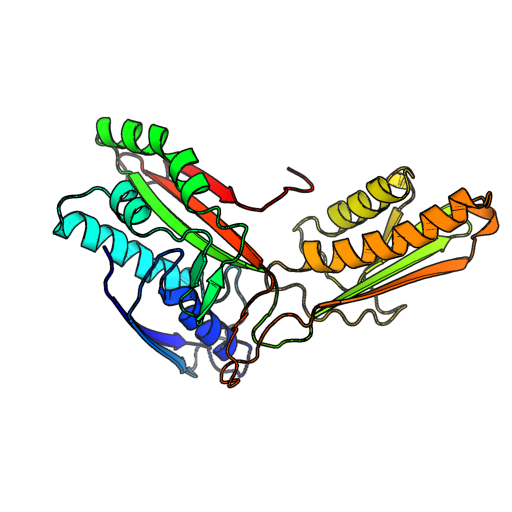97.81 83 ASP A O 1
ATOM 613 N N . GLY A 1 84 ? 19.570 6.442 -16.202 1.00 98.00 84 GLY A N 1
ATOM 614 C CA . GLY A 1 84 ? 18.406 5.734 -15.672 1.00 98.00 84 GLY A CA 1
ATOM 615 C C . GLY A 1 84 ? 17.494 6.599 -14.796 1.00 98.00 84 GLY A C 1
ATOM 616 O O . GLY A 1 84 ? 16.287 6.343 -14.748 1.00 98.00 84 GLY A O 1
ATOM 617 N N . TRP A 1 85 ? 18.018 7.633 -14.130 1.00 98.69 85 TRP A N 1
ATOM 618 C CA . TRP A 1 85 ? 17.202 8.573 -13.356 1.00 98.69 85 TRP A CA 1
ATOM 619 C C . TRP A 1 85 ? 16.408 9.488 -14.290 1.00 98.69 85 TRP A C 1
ATOM 621 O O . TRP A 1 85 ? 15.189 9.614 -14.147 1.00 98.69 85 TRP A O 1
ATOM 631 N N . GLU A 1 86 ? 17.065 10.065 -15.296 1.00 98.62 86 GLU A N 1
ATOM 632 C CA . GLU A 1 86 ? 16.452 10.977 -16.263 1.00 98.62 86 GLU A CA 1
ATOM 633 C C . GLU A 1 86 ? 15.380 10.269 -17.106 1.00 98.62 86 GLU A C 1
ATOM 635 O O . GLU A 1 86 ? 14.295 10.819 -17.333 1.00 98.62 86 GLU A O 1
ATOM 640 N N . MET A 1 87 ? 15.622 9.017 -17.514 1.00 98.62 87 MET A N 1
ATOM 641 C CA . MET A 1 87 ? 14.621 8.205 -18.216 1.00 98.62 87 MET A CA 1
ATOM 642 C C . MET A 1 87 ? 13.339 8.042 -17.389 1.00 98.62 87 MET A C 1
ATOM 644 O O . MET A 1 87 ? 12.230 8.194 -17.911 1.00 98.62 87 MET A O 1
ATOM 648 N N . ARG A 1 88 ? 13.458 7.803 -16.081 1.00 98.75 88 ARG A N 1
ATOM 649 C CA . ARG A 1 88 ? 12.304 7.689 -15.177 1.00 98.75 88 ARG A CA 1
ATOM 650 C C . ARG A 1 88 ? 11.644 9.041 -14.953 1.00 98.75 88 ARG A C 1
ATOM 652 O O . ARG A 1 88 ? 10.428 9.149 -15.086 1.00 98.75 88 ARG A O 1
ATOM 659 N N . TRP A 1 89 ? 12.427 10.091 -14.714 1.00 98.69 89 TRP A N 1
ATOM 660 C CA . TRP A 1 89 ? 11.940 11.455 -14.500 1.00 98.69 89 TRP A CA 1
ATOM 661 C C . TRP A 1 89 ? 11.078 11.975 -15.659 1.00 98.69 89 TRP A C 1
ATOM 663 O O . TRP A 1 89 ? 9.980 12.503 -15.447 1.00 98.69 89 TRP A O 1
ATOM 673 N N . ARG A 1 90 ? 11.527 11.763 -16.902 1.00 98.06 90 ARG A N 1
ATOM 674 C CA . ARG A 1 90 ? 10.807 12.182 -18.118 1.00 98.06 90 ARG A CA 1
ATOM 675 C C . ARG A 1 90 ? 9.452 11.500 -18.289 1.00 98.06 90 ARG A C 1
ATOM 677 O O . ARG A 1 90 ? 8.549 12.084 -18.901 1.00 98.06 90 ARG A O 1
ATOM 684 N N . ASN A 1 91 ? 9.300 10.285 -17.768 1.00 98.50 91 ASN A N 1
ATOM 685 C CA . ASN A 1 91 ? 8.118 9.452 -17.978 1.00 98.50 91 ASN A CA 1
ATOM 686 C C . ASN A 1 91 ? 7.251 9.288 -16.719 1.00 98.50 91 ASN A C 1
ATOM 688 O O . ASN A 1 91 ? 6.123 8.833 -16.841 1.00 98.50 91 ASN A O 1
ATOM 692 N N . ALA A 1 92 ? 7.715 9.697 -15.537 1.00 98.44 92 ALA A N 1
ATOM 693 C CA . ALA A 1 92 ? 6.997 9.561 -14.268 1.00 98.44 92 ALA A CA 1
ATOM 694 C C . ALA A 1 92 ? 5.623 10.246 -14.273 1.00 98.44 92 ALA A C 1
ATOM 696 O O . ALA A 1 92 ? 5.514 11.387 -14.731 1.00 98.44 92 ALA A O 1
ATOM 697 N N . LEU A 1 93 ? 4.608 9.575 -13.720 1.00 98.19 93 LEU A N 1
ATOM 698 C CA . LEU A 1 93 ? 3.241 10.088 -13.554 1.00 98.19 93 LEU A CA 1
ATOM 699 C C . LEU A 1 93 ? 3.186 11.404 -12.751 1.00 98.19 93 LEU A C 1
ATOM 701 O O . LEU A 1 93 ? 4.000 11.653 -11.862 1.00 98.19 93 LEU A O 1
ATOM 705 N N . ASN A 1 94 ? 2.182 12.224 -13.050 1.00 97.62 94 ASN A N 1
ATOM 706 C CA . ASN A 1 94 ? 1.743 13.396 -12.298 1.00 97.62 94 ASN A CA 1
ATOM 707 C C . ASN A 1 94 ? 0.289 13.229 -11.843 1.00 97.62 94 ASN A C 1
ATOM 709 O O . ASN A 1 94 ? -0.456 12.380 -12.334 1.00 97.62 94 ASN A O 1
ATOM 713 N N . VAL A 1 95 ? -0.138 14.133 -10.964 1.00 97.62 95 VAL A N 1
ATOM 714 C CA . VAL A 1 95 ? -1.563 14.393 -10.749 1.00 97.62 95 VAL A CA 1
ATOM 715 C C . VAL A 1 95 ? -2.232 14.770 -12.077 1.00 97.62 95 VAL A C 1
ATOM 717 O O . VAL A 1 95 ? -1.693 15.574 -12.835 1.00 97.62 95 VAL A O 1
ATOM 720 N N . GLY A 1 96 ? -3.397 14.181 -12.345 1.00 96.62 96 GLY A N 1
ATOM 721 C CA . GLY A 1 96 ? -4.166 14.351 -13.581 1.00 96.62 96 GLY A CA 1
ATOM 722 C C . GLY A 1 96 ? -3.804 13.364 -14.695 1.00 96.62 96 GLY A C 1
ATOM 723 O O . GLY A 1 96 ? -4.578 13.217 -15.639 1.00 96.62 96 GLY A O 1
ATOM 724 N N . ASP A 1 97 ? -2.686 12.641 -14.578 1.00 96.88 97 ASP A N 1
ATOM 725 C CA . ASP A 1 97 ? -2.324 11.627 -15.565 1.00 96.88 97 ASP A CA 1
ATOM 726 C C . ASP A 1 97 ? -3.251 10.402 -15.470 1.00 96.88 97 ASP A C 1
ATOM 728 O O . ASP A 1 97 ? -3.744 10.022 -14.399 1.00 96.88 97 ASP A O 1
ATOM 732 N N . ARG A 1 98 ? -3.464 9.758 -16.621 1.00 94.56 98 ARG A N 1
ATOM 733 C CA . ARG A 1 98 ? -4.182 8.487 -16.735 1.00 94.56 98 ARG A CA 1
ATOM 734 C C . ARG A 1 98 ? -3.218 7.332 -16.475 1.00 94.56 98 ARG A C 1
ATOM 736 O O . ARG A 1 98 ? -2.222 7.183 -17.177 1.00 94.56 98 ARG A O 1
ATOM 743 N N . PHE A 1 99 ? -3.535 6.501 -15.490 1.00 95.12 99 PHE A N 1
ATOM 744 C CA . PHE A 1 99 ? -2.834 5.244 -15.252 1.00 95.12 99 PHE A CA 1
ATOM 745 C C . PHE A 1 99 ? -3.273 4.170 -16.260 1.00 95.12 99 PHE A C 1
ATOM 747 O O . PHE A 1 99 ? -4.347 4.287 -16.848 1.00 95.12 99 PHE A O 1
ATOM 754 N N . ILE A 1 100 ? -2.487 3.100 -16.436 1.00 94.12 100 ILE A N 1
ATOM 755 C CA . ILE A 1 100 ? -2.749 2.046 -17.441 1.00 94.12 100 ILE A CA 1
ATOM 756 C C . ILE A 1 100 ? -4.164 1.472 -17.384 1.00 94.12 100 ILE A C 1
ATOM 758 O O . ILE A 1 100 ? -4.751 1.129 -18.403 1.00 94.12 100 ILE A O 1
ATOM 762 N N . THR A 1 101 ? -4.739 1.400 -16.188 1.00 92.94 101 THR A N 1
ATOM 763 C CA . THR A 1 101 ? -6.084 0.872 -15.976 1.00 92.94 101 THR A CA 1
ATOM 764 C C . THR A 1 101 ? -7.199 1.822 -16.424 1.00 92.94 101 THR A C 1
ATOM 766 O O . THR A 1 101 ? -8.374 1.517 -16.250 1.00 92.94 101 THR A O 1
ATOM 769 N N . GLY A 1 102 ? -6.854 2.997 -16.953 1.00 92.88 102 GLY A N 1
ATOM 770 C CA . GLY A 1 102 ? -7.786 4.056 -17.322 1.00 92.88 102 GLY A CA 1
ATOM 771 C C . GLY A 1 102 ? -8.142 5.003 -16.174 1.00 92.88 102 GLY A C 1
ATOM 772 O O . GLY A 1 102 ? -8.800 6.013 -16.425 1.00 92.88 102 GLY A O 1
ATOM 773 N N . GLN A 1 103 ? -7.695 4.721 -14.944 1.00 95.44 103 GLN A N 1
ATOM 774 C CA . GLN A 1 103 ? -7.936 5.576 -13.782 1.00 95.44 103 GLN A CA 1
ATOM 775 C C . GLN A 1 103 ? -7.157 6.891 -13.877 1.00 95.44 103 GLN A C 1
ATOM 777 O O . GLN A 1 103 ? -5.939 6.882 -14.043 1.00 95.44 103 GLN A O 1
ATOM 782 N N . ILE A 1 104 ? -7.850 8.017 -13.702 1.00 95.69 104 ILE A N 1
ATOM 783 C CA . ILE A 1 104 ? -7.210 9.328 -13.542 1.00 95.69 104 ILE A CA 1
ATOM 784 C C . ILE A 1 104 ? -6.693 9.464 -12.108 1.00 95.69 104 ILE A C 1
ATOM 786 O O . ILE A 1 104 ? -7.415 9.201 -11.140 1.00 95.69 104 ILE A O 1
ATOM 790 N N . LEU A 1 105 ? -5.426 9.848 -11.968 1.00 96.12 105 LEU A N 1
ATOM 791 C CA . LEU A 1 105 ? -4.786 10.037 -10.672 1.00 96.12 105 LEU A CA 1
ATOM 792 C C . LEU A 1 105 ? -5.026 11.463 -10.164 1.00 96.12 105 LEU A C 1
ATOM 794 O O . LEU A 1 105 ? -4.192 12.349 -10.320 1.00 96.12 105 LEU A O 1
ATOM 798 N N . ASP A 1 106 ? -6.187 11.681 -9.547 1.00 93.19 106 ASP A N 1
ATOM 799 C CA . ASP A 1 106 ? -6.658 13.016 -9.140 1.00 93.19 106 ASP A CA 1
ATOM 800 C C . ASP A 1 106 ? -5.799 13.689 -8.045 1.00 93.19 106 ASP A C 1
ATOM 802 O O . ASP A 1 106 ? -5.864 14.904 -7.867 1.00 93.19 106 ASP A O 1
ATOM 806 N N . LYS A 1 107 ? -5.029 12.921 -7.262 1.00 92.88 107 LYS A N 1
ATOM 807 C CA . LYS A 1 107 ? -4.197 13.420 -6.151 1.00 92.88 107 LYS A CA 1
ATOM 808 C C . LYS A 1 107 ? -3.152 12.395 -5.714 1.00 92.88 107 LYS A C 1
ATOM 810 O O . LYS A 1 107 ? -3.235 11.232 -6.098 1.00 92.88 107 LYS A O 1
ATOM 815 N N . SER A 1 108 ? -2.232 12.827 -4.847 1.00 90.62 108 SER A N 1
ATOM 816 C CA . SER A 1 108 ? -1.278 11.959 -4.135 1.00 90.62 108 SER A CA 1
ATOM 817 C C . SER A 1 108 ? -0.433 11.088 -5.073 1.00 90.62 108 SER A C 1
ATOM 819 O O . SER A 1 108 ? -0.389 9.874 -4.924 1.00 90.62 108 SER A O 1
ATOM 821 N N . VAL A 1 109 ? 0.212 11.716 -6.062 1.00 97.31 109 VAL A N 1
ATOM 822 C CA . VAL A 1 109 ? 1.128 11.053 -7.005 1.00 97.31 109 VAL A CA 1
ATOM 823 C C . VAL A 1 109 ? 2.569 11.431 -6.658 1.00 97.31 109 VAL A C 1
ATOM 825 O O . VAL A 1 109 ? 3.122 12.378 -7.216 1.00 97.31 109 VAL A O 1
ATOM 828 N N . GLY A 1 1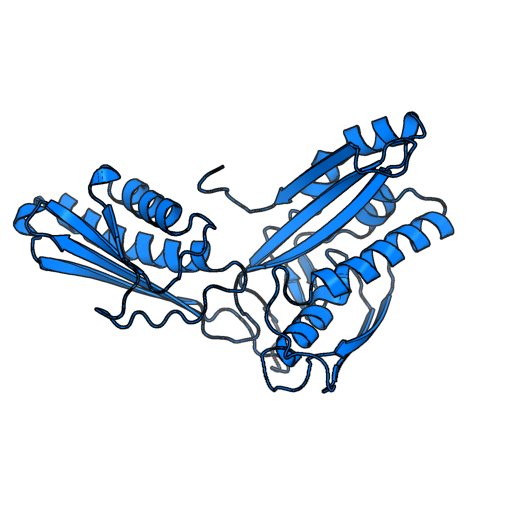10 ? 3.177 10.726 -5.702 1.00 97.56 110 GLY A N 1
ATOM 829 C CA . GLY A 1 110 ? 4.492 11.082 -5.157 1.00 97.56 110 GLY A CA 1
ATOM 830 C C . GLY A 1 110 ? 5.706 10.522 -5.891 1.00 97.56 110 GLY A C 1
ATOM 831 O O . GLY A 1 110 ? 6.822 10.689 -5.403 1.00 97.56 110 GLY A O 1
ATOM 832 N N . ILE A 1 111 ? 5.553 9.885 -7.058 1.00 98.56 111 ILE A N 1
ATOM 833 C CA . ILE A 1 111 ? 6.693 9.269 -7.757 1.00 98.56 111 ILE A CA 1
ATOM 834 C C . ILE A 1 111 ? 7.840 10.259 -8.012 1.00 98.56 111 ILE A C 1
ATOM 836 O O . ILE A 1 111 ? 8.997 9.957 -7.725 1.00 98.56 111 ILE A O 1
ATOM 840 N N . LYS A 1 112 ? 7.530 11.479 -8.464 1.00 98.50 112 LYS A N 1
ATOM 841 C CA . LYS A 1 112 ? 8.544 12.516 -8.694 1.00 98.50 112 LYS A CA 1
ATOM 842 C C . LYS A 1 112 ? 9.242 12.956 -7.410 1.00 98.50 112 LYS A C 1
ATOM 844 O O . LYS A 1 112 ? 10.458 13.116 -7.431 1.00 98.50 112 LYS A O 1
ATOM 849 N N . ALA A 1 113 ? 8.509 13.068 -6.303 1.00 98.38 113 ALA A N 1
ATOM 850 C CA . ALA A 1 113 ? 9.099 13.373 -5.003 1.00 98.38 113 ALA A CA 1
ATOM 851 C C . ALA A 1 113 ? 10.074 12.266 -4.567 1.00 98.38 113 ALA A C 1
ATOM 853 O O . ALA A 1 113 ? 11.185 12.561 -4.136 1.00 98.38 113 ALA A O 1
ATOM 854 N N . THR A 1 114 ? 9.713 10.990 -4.764 1.00 98.75 114 THR A N 1
ATOM 855 C CA . THR A 1 114 ? 10.622 9.872 -4.456 1.00 98.75 114 THR A CA 1
ATOM 856 C C . THR A 1 114 ? 11.864 9.846 -5.358 1.00 98.75 114 THR A C 1
ATOM 858 O O . THR A 1 114 ? 12.959 9.595 -4.864 1.00 98.75 114 THR A O 1
ATOM 861 N N . LEU A 1 115 ? 11.731 10.176 -6.650 1.00 98.75 115 LEU A N 1
ATOM 862 C CA . LEU A 1 115 ? 12.866 10.323 -7.573 1.00 98.75 115 LEU A CA 1
ATOM 863 C C . LEU A 1 115 ? 13.789 11.473 -7.158 1.00 98.75 115 LEU A C 1
ATOM 865 O O . LEU A 1 115 ? 15.009 11.327 -7.172 1.00 98.75 115 LEU A O 1
ATOM 869 N N . GLN A 1 116 ? 13.220 12.620 -6.785 1.00 98.69 116 GLN A N 1
ATOM 870 C CA . GLN A 1 116 ? 13.984 13.774 -6.309 1.00 98.69 116 GLN A CA 1
ATOM 871 C C . GLN A 1 116 ? 14.762 13.449 -5.033 1.00 98.69 116 GLN A C 1
ATOM 873 O O . GLN A 1 116 ? 15.934 13.804 -4.948 1.00 98.69 116 GLN A O 1
ATOM 878 N N . ALA A 1 117 ? 14.154 12.722 -4.092 1.00 98.62 117 ALA A N 1
ATOM 879 C CA . ALA A 1 117 ? 14.775 12.359 -2.818 1.00 98.62 117 ALA A CA 1
ATOM 880 C C . ALA A 1 117 ? 16.054 11.513 -2.961 1.00 98.62 117 ALA A C 1
ATOM 882 O O . ALA A 1 117 ? 16.907 11.549 -2.079 1.00 98.62 117 ALA A O 1
ATOM 883 N N . VAL A 1 118 ? 16.212 10.767 -4.060 1.00 98.44 118 VAL A N 1
ATO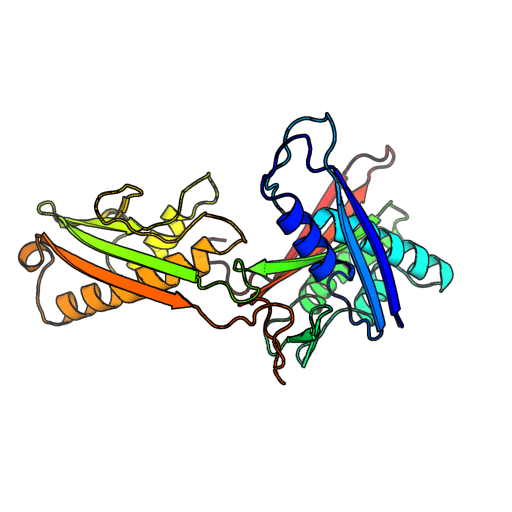M 884 C CA . VAL A 1 118 ? 17.421 9.964 -4.325 1.00 98.44 118 VAL A CA 1
ATOM 885 C C . VAL A 1 118 ? 18.366 10.600 -5.349 1.00 98.44 118 VAL A C 1
ATOM 887 O O . VAL A 1 118 ? 19.450 10.069 -5.578 1.00 98.44 118 VAL A O 1
ATOM 890 N N . LYS A 1 119 ? 17.974 11.719 -5.976 1.00 98.44 119 LYS A N 1
ATOM 891 C CA . LYS A 1 119 ? 18.653 12.297 -7.147 1.00 98.44 119 LYS A CA 1
ATOM 892 C C . LYS A 1 119 ? 20.117 12.627 -6.878 1.00 98.44 119 LYS A C 1
ATOM 894 O O . LYS A 1 119 ? 20.985 12.196 -7.628 1.00 98.44 119 LYS A O 1
ATOM 899 N N . GLU A 1 120 ? 20.374 13.412 -5.836 1.00 98.25 120 GLU A N 1
ATOM 900 C CA . GLU A 1 120 ? 21.725 13.869 -5.492 1.00 98.25 120 GLU A CA 1
ATOM 901 C C . GLU A 1 120 ? 22.651 12.670 -5.288 1.00 98.25 120 GLU A C 1
ATOM 903 O O . GLU A 1 120 ? 23.649 12.515 -5.990 1.00 98.25 120 GLU A O 1
ATOM 908 N N . ARG A 1 121 ? 22.224 11.737 -4.432 1.00 98.00 121 ARG A N 1
ATOM 909 C CA . ARG A 1 121 ? 23.001 10.542 -4.126 1.00 98.00 121 ARG A CA 1
ATOM 910 C C . ARG A 1 121 ? 23.220 9.642 -5.344 1.00 98.00 121 ARG A C 1
ATOM 912 O O . ARG A 1 121 ? 24.302 9.079 -5.464 1.00 98.00 121 ARG A O 1
ATOM 919 N N . TYR A 1 122 ? 22.238 9.511 -6.237 1.00 98.31 122 TYR A N 1
ATOM 920 C CA . TYR A 1 122 ? 22.393 8.762 -7.488 1.00 98.31 122 TYR A CA 1
ATOM 921 C C . TYR A 1 122 ? 23.511 9.346 -8.357 1.00 98.31 122 TYR A C 1
ATOM 923 O O . TYR A 1 122 ? 24.422 8.621 -8.751 1.00 98.31 122 TYR A O 1
ATOM 931 N N . TYR A 1 123 ? 23.487 10.659 -8.602 1.00 98.38 123 TYR A N 1
ATOM 932 C CA . TYR A 1 123 ? 24.504 11.310 -9.428 1.00 98.38 123 TYR A CA 1
ATOM 933 C C . TYR A 1 123 ? 25.880 11.358 -8.765 1.00 98.38 123 TYR A C 1
ATOM 935 O O . TYR A 1 123 ? 26.885 11.307 -9.469 1.00 98.38 123 TYR A O 1
ATOM 943 N N . ASP A 1 124 ? 25.955 11.430 -7.438 1.00 97.88 124 ASP A N 1
ATOM 944 C CA . ASP A 1 124 ? 27.234 11.356 -6.734 1.00 97.88 124 ASP A CA 1
ATOM 945 C C . ASP A 1 124 ? 27.898 9.994 -6.901 1.00 97.88 124 ASP A C 1
ATOM 947 O O . ASP A 1 124 ? 29.087 9.938 -7.194 1.00 97.88 124 ASP A O 1
ATOM 951 N N . ILE A 1 125 ? 27.131 8.905 -6.787 1.00 97.50 125 ILE A N 1
ATOM 952 C CA . ILE A 1 125 ? 27.644 7.553 -7.038 1.00 97.50 125 ILE A CA 1
ATOM 953 C C . ILE A 1 125 ? 27.994 7.361 -8.513 1.00 97.50 125 ILE A C 1
ATOM 955 O O . ILE A 1 125 ? 29.033 6.794 -8.830 1.00 97.50 125 ILE A O 1
ATOM 959 N N . LEU A 1 126 ? 27.179 7.887 -9.428 1.00 95.31 126 LEU A N 1
ATOM 960 C CA . LEU A 1 126 ? 27.462 7.783 -10.857 1.00 95.31 126 LEU A CA 1
ATOM 961 C C . LEU A 1 126 ? 28.816 8.424 -11.224 1.00 95.31 126 LEU A C 1
ATOM 963 O O . LEU A 1 126 ? 29.557 7.874 -12.034 1.00 95.31 126 LEU A O 1
ATOM 967 N N . LYS A 1 127 ? 29.180 9.550 -10.590 1.00 97.12 127 LYS A N 1
ATOM 968 C CA . LYS A 1 127 ? 30.474 10.231 -10.798 1.00 97.12 127 LYS A CA 1
ATOM 969 C C . LYS A 1 127 ? 31.679 9.436 -10.289 1.00 97.12 127 LYS A C 1
ATOM 971 O O . LYS A 1 127 ? 32.780 9.674 -10.776 1.00 97.12 127 LYS A O 1
ATOM 976 N N . THR A 1 128 ? 31.508 8.535 -9.319 1.00 96.00 128 THR A N 1
ATOM 977 C CA . THR A 1 128 ? 32.622 7.702 -8.830 1.00 96.00 128 THR A CA 1
ATOM 978 C C . THR A 1 128 ? 32.929 6.529 -9.759 1.00 96.00 128 THR A C 1
ATOM 980 O O . THR A 1 128 ? 33.967 5.894 -9.599 1.00 96.00 128 THR A O 1
ATOM 983 N N . GLY A 1 129 ? 32.042 6.228 -10.715 1.00 92.56 129 GLY A N 1
ATOM 984 C CA . GLY A 1 129 ? 32.139 5.050 -11.578 1.00 92.56 129 GLY A CA 1
ATOM 985 C C . GLY A 1 129 ? 31.678 3.748 -10.913 1.00 92.56 129 GLY A C 1
ATOM 986 O O . GLY A 1 129 ? 31.811 2.685 -11.516 1.00 92.56 129 GLY A O 1
ATOM 987 N N . ALA A 1 130 ? 31.132 3.806 -9.694 1.00 93.62 130 ALA A N 1
ATOM 988 C CA . ALA A 1 130 ? 30.580 2.632 -9.026 1.00 93.62 130 ALA A CA 1
ATOM 989 C C . ALA A 1 130 ? 29.275 2.157 -9.690 1.00 93.62 130 ALA A C 1
ATOM 991 O O . ALA A 1 130 ? 28.520 2.938 -10.276 1.00 93.62 130 ALA A O 1
ATOM 992 N N . ALA A 1 131 ? 28.986 0.861 -9.563 1.00 96.00 131 ALA A N 1
ATOM 993 C CA . ALA A 1 131 ? 27.767 0.272 -10.098 1.00 96.00 131 ALA A CA 1
ATOM 994 C C . ALA A 1 131 ? 26.544 0.721 -9.281 1.00 96.00 131 ALA A C 1
ATOM 996 O O . ALA A 1 131 ? 26.410 0.395 -8.098 1.00 96.00 131 ALA A O 1
ATOM 997 N N . VAL A 1 132 ? 25.632 1.447 -9.933 1.00 97.56 132 VAL A N 1
ATOM 998 C CA . VAL A 1 132 ? 24.391 1.942 -9.332 1.00 97.56 132 VAL A CA 1
ATOM 999 C C . VAL A 1 132 ? 23.184 1.645 -10.214 1.00 97.56 132 VAL A C 1
ATOM 1001 O O . VAL A 1 132 ? 23.124 2.039 -11.376 1.00 97.56 132 VAL A O 1
ATOM 1004 N N . GLY A 1 133 ? 22.199 0.958 -9.640 1.00 97.38 133 GLY A N 1
ATOM 1005 C CA . GLY A 1 133 ? 20.889 0.727 -10.240 1.00 97.38 133 GLY A CA 1
ATOM 1006 C C . GLY A 1 133 ? 19.827 1.603 -9.586 1.00 97.38 133 GLY A C 1
ATOM 1007 O O . GLY A 1 133 ? 19.894 1.881 -8.388 1.00 97.38 133 GLY A O 1
ATOM 1008 N N . ILE A 1 134 ? 18.823 2.016 -10.354 1.00 98.56 134 ILE A N 1
ATOM 1009 C CA . ILE A 1 134 ? 17.656 2.750 -9.858 1.00 98.56 134 ILE A CA 1
ATOM 1010 C C . ILE A 1 134 ? 16.389 2.084 -10.383 1.00 98.56 134 ILE A C 1
ATOM 1012 O O . ILE A 1 134 ? 16.357 1.629 -11.518 1.00 98.56 134 ILE A O 1
ATOM 1016 N N . SER A 1 135 ? 15.344 2.016 -9.564 1.00 98.50 135 SER A N 1
ATOM 1017 C CA . SER A 1 135 ? 14.039 1.511 -9.977 1.00 98.50 135 SER A CA 1
ATOM 1018 C C . SER A 1 135 ? 12.898 2.258 -9.304 1.00 98.50 135 SER A C 1
ATOM 1020 O O . SER A 1 135 ? 13.059 2.807 -8.212 1.00 98.50 135 SER A O 1
ATOM 1022 N N . CYS A 1 136 ? 11.733 2.274 -9.940 1.00 98.69 136 CYS A N 1
ATOM 1023 C CA . CYS A 1 136 ? 10.522 2.854 -9.385 1.00 98.69 136 CYS A CA 1
ATOM 1024 C C . CYS A 1 136 ? 9.388 1.832 -9.266 1.00 98.69 136 CYS A C 1
ATOM 1026 O O . CYS A 1 136 ? 9.333 0.829 -9.969 1.00 98.69 136 CYS A O 1
ATOM 1028 N N . GLY A 1 137 ? 8.435 2.114 -8.379 1.00 98.00 137 GLY A N 1
ATOM 1029 C CA . GLY A 1 137 ? 7.257 1.277 -8.190 1.00 98.00 137 GLY A CA 1
ATOM 1030 C C . GLY A 1 137 ? 6.014 2.079 -7.832 1.00 98.00 137 GLY A C 1
ATOM 1031 O O . GLY A 1 137 ? 6.085 3.119 -7.180 1.00 98.00 137 GLY A O 1
ATOM 1032 N N . ILE A 1 138 ? 4.863 1.555 -8.243 1.00 97.88 138 ILE A N 1
ATOM 1033 C CA . ILE A 1 138 ? 3.525 1.980 -7.823 1.00 97.88 138 ILE A CA 1
ATOM 1034 C C . ILE A 1 138 ? 2.801 0.769 -7.244 1.00 97.88 138 ILE A C 1
ATOM 1036 O O . ILE A 1 138 ? 2.800 -0.304 -7.843 1.00 97.88 138 ILE A O 1
ATOM 1040 N N . LYS A 1 139 ? 2.154 0.904 -6.088 1.00 96.00 139 LYS A N 1
ATOM 1041 C CA . LYS A 1 139 ? 1.322 -0.175 -5.552 1.00 96.00 139 LYS A CA 1
ATOM 1042 C C . LYS A 1 139 ? 0.007 0.353 -5.022 1.00 96.00 139 LYS A C 1
ATOM 1044 O O . LYS A 1 139 ? -0.028 1.325 -4.281 1.00 96.00 139 LYS A O 1
ATOM 1049 N N . ASN A 1 140 ? -1.078 -0.309 -5.399 1.00 94.81 140 ASN A N 1
ATOM 1050 C CA . ASN A 1 140 ? -2.410 0.003 -4.907 1.00 94.81 140 ASN A CA 1
ATOM 1051 C C . ASN A 1 140 ? -2.591 -0.308 -3.412 1.00 94.81 140 ASN A C 1
ATOM 1053 O O . ASN A 1 140 ? -1.999 -1.253 -2.883 1.00 94.81 140 ASN A O 1
ATOM 1057 N N . THR A 1 141 ? -3.516 0.423 -2.800 1.00 94.06 141 THR A N 1
ATOM 1058 C CA . THR A 1 141 ? -4.131 0.133 -1.504 1.00 94.06 141 THR A CA 1
ATOM 1059 C C . THR A 1 141 ? -5.599 -0.226 -1.723 1.00 94.06 141 THR A C 1
ATOM 1061 O O . THR A 1 141 ? -6.310 0.480 -2.441 1.00 94.06 141 THR A O 1
ATOM 1064 N N . GLY A 1 142 ? -6.044 -1.320 -1.107 1.00 93.81 142 GLY A N 1
ATOM 1065 C CA . GLY A 1 142 ? -7.353 -1.931 -1.353 1.00 93.81 142 GLY A CA 1
ATOM 1066 C C . GLY A 1 142 ? -7.288 -3.058 -2.387 1.00 93.81 142 GLY A C 1
ATOM 1067 O O . GLY A 1 142 ? -6.314 -3.190 -3.130 1.00 93.81 142 GLY A O 1
ATOM 1068 N N . ILE A 1 143 ? -8.319 -3.893 -2.425 1.00 94.31 143 ILE A N 1
ATOM 1069 C CA . ILE A 1 143 ? -8.541 -4.913 -3.455 1.00 94.31 143 ILE A CA 1
ATOM 1070 C C . ILE A 1 143 ? -8.873 -4.218 -4.776 1.00 94.31 143 ILE A C 1
ATOM 1072 O O . ILE A 1 143 ? -8.257 -4.538 -5.796 1.00 94.31 143 ILE A O 1
ATOM 1076 N N . GLY A 1 144 ? -9.772 -3.232 -4.733 1.00 94.19 144 GLY A N 1
ATOM 1077 C CA . GLY A 1 144 ? -10.207 -2.461 -5.890 1.00 94.19 144 GLY A CA 1
ATOM 1078 C C . GLY A 1 144 ? -11.010 -3.254 -6.918 1.00 94.19 144 GLY A C 1
ATOM 1079 O O . GLY A 1 144 ? -11.565 -4.310 -6.619 1.00 94.19 144 GLY A O 1
ATOM 1080 N N . ASN A 1 145 ? -11.060 -2.737 -8.147 1.00 93.94 145 ASN A N 1
ATOM 1081 C CA . ASN A 1 145 ? -11.758 -3.335 -9.286 1.00 93.94 145 ASN A CA 1
ATOM 1082 C C . ASN A 1 145 ? -13.243 -3.630 -8.993 1.00 93.94 145 ASN A C 1
ATOM 1084 O O . ASN A 1 145 ? -13.760 -4.680 -9.372 1.00 93.94 145 ASN A O 1
ATOM 1088 N N . GLY A 1 146 ? -13.924 -2.707 -8.307 1.00 94.19 146 GLY A N 1
ATOM 1089 C CA . GLY A 1 146 ? -15.343 -2.820 -7.963 1.00 94.19 146 GLY A CA 1
ATOM 1090 C C . GLY A 1 146 ? -15.635 -3.667 -6.729 1.00 94.19 146 GLY A C 1
ATOM 1091 O O . GLY A 1 146 ? -16.795 -3.947 -6.444 1.00 94.19 146 GLY A O 1
ATOM 1092 N N . ALA A 1 147 ? -14.606 -4.114 -6.006 1.00 94.06 147 ALA A N 1
ATOM 1093 C CA . ALA A 1 147 ? -14.807 -4.817 -4.751 1.00 94.06 147 ALA A CA 1
ATOM 1094 C C . ALA A 1 147 ? -15.370 -3.866 -3.686 1.00 94.06 147 ALA A C 1
ATOM 1096 O O . ALA A 1 147 ? -14.826 -2.787 -3.451 1.00 94.06 147 ALA A O 1
ATOM 1097 N N . GLN A 1 148 ? -16.407 -4.325 -2.987 1.00 94.81 148 GLN A N 1
ATOM 1098 C CA . GLN A 1 148 ? -16.858 -3.710 -1.747 1.00 94.81 148 GLN A CA 1
ATOM 1099 C C . GLN A 1 148 ? -15.908 -4.085 -0.616 1.00 94.81 148 GLN A C 1
ATOM 1101 O O . GLN A 1 148 ? -15.651 -5.263 -0.350 1.00 94.81 148 GLN A O 1
ATOM 1106 N N . GLU A 1 149 ? -15.375 -3.078 0.065 1.00 95.31 149 GLU A N 1
ATOM 1107 C CA . GLU A 1 149 ? -14.327 -3.271 1.054 1.00 95.31 149 GLU A CA 1
ATOM 1108 C C . GLU A 1 149 ? -14.723 -2.648 2.394 1.00 95.31 149 GLU A C 1
ATOM 1110 O O . GLU A 1 149 ? -15.138 -1.495 2.472 1.00 95.31 149 GLU A O 1
ATOM 1115 N N . TRP A 1 150 ? -14.573 -3.413 3.475 1.00 96.81 150 TRP A N 1
ATOM 1116 C CA . TRP A 1 150 ? -15.045 -3.023 4.801 1.00 96.81 150 TRP A CA 1
ATOM 1117 C C . TRP A 1 150 ? -13.898 -2.774 5.776 1.00 96.81 150 TRP A C 1
ATOM 1119 O O . TRP A 1 150 ? -12.901 -3.499 5.803 1.00 96.81 150 TRP A O 1
ATOM 1129 N N . GLY A 1 151 ? -14.059 -1.762 6.621 1.00 97.50 151 GLY A N 1
ATOM 1130 C CA . GLY A 1 151 ? -13.401 -1.659 7.917 1.00 97.50 151 GLY A CA 1
ATOM 1131 C C . GLY A 1 151 ? -14.450 -1.781 9.012 1.00 97.50 151 GLY A C 1
ATOM 1132 O O . GLY A 1 151 ? -15.439 -1.055 8.982 1.00 97.50 151 GLY A O 1
ATOM 1133 N N . LYS A 1 152 ? -14.257 -2.678 9.978 1.00 98.31 152 LYS A N 1
ATOM 1134 C CA . LYS A 1 152 ? -15.179 -2.855 11.105 1.00 98.31 152 LYS A CA 1
ATOM 1135 C C . LYS A 1 152 ? -14.410 -2.879 12.419 1.00 98.31 152 LYS A C 1
ATOM 1137 O O . LYS A 1 152 ? -13.364 -3.528 12.498 1.00 98.31 152 LYS A O 1
ATOM 1142 N N . ALA A 1 153 ? -14.929 -2.175 13.420 1.00 98.56 153 ALA A N 1
ATOM 1143 C CA . ALA A 1 153 ? -14.340 -2.094 14.751 1.00 98.56 153 ALA A CA 1
ATOM 1144 C C . ALA A 1 153 ? -15.409 -2.064 15.850 1.00 98.56 153 ALA A C 1
ATOM 1146 O O . ALA A 1 153 ? -16.508 -1.534 15.646 1.00 98.56 153 ALA A O 1
ATOM 1147 N N . ARG A 1 154 ? -15.081 -2.619 17.018 1.00 98.75 154 ARG A N 1
ATOM 1148 C CA . ARG A 1 154 ? -15.862 -2.476 18.256 1.00 98.75 154 ARG A CA 1
ATOM 1149 C C . ARG A 1 154 ? -14.919 -2.055 19.373 1.00 98.75 154 ARG A C 1
ATOM 1151 O O . ARG A 1 154 ? -13.897 -2.710 19.564 1.00 98.75 154 ARG A O 1
ATOM 1158 N N . LEU A 1 155 ? -15.256 -0.983 20.081 1.00 98.88 155 LEU A N 1
ATOM 1159 C CA . LEU A 1 155 ? -14.629 -0.646 21.356 1.00 98.88 155 LEU A CA 1
ATOM 1160 C C . LEU A 1 155 ? -15.603 -1.036 22.462 1.00 98.88 155 LEU A C 1
ATOM 1162 O O . LEU A 1 155 ? -16.696 -0.477 22.522 1.00 98.88 155 LEU A O 1
ATOM 1166 N N . VAL A 1 156 ? -15.224 -2.011 23.280 1.00 98.81 156 VAL A N 1
ATOM 1167 C CA . VAL A 1 156 ? -16.020 -2.479 24.420 1.00 98.81 156 VAL A CA 1
ATOM 1168 C C . VAL A 1 156 ? -15.355 -1.980 25.687 1.00 98.81 156 VAL A C 1
ATOM 1170 O O . VAL A 1 156 ? -14.169 -2.244 25.880 1.00 98.81 156 VAL A O 1
ATOM 1173 N N . VAL A 1 157 ? -16.082 -1.237 26.517 1.00 98.75 157 VAL A N 1
ATOM 1174 C CA . VAL A 1 157 ? -15.562 -0.793 27.815 1.00 98.75 157 VAL A CA 1
ATOM 1175 C C . VAL A 1 157 ? -15.753 -1.922 28.820 1.00 98.75 157 VAL A C 1
ATOM 1177 O O . VAL A 1 157 ? -16.873 -2.357 29.075 1.00 98.75 157 VAL A O 1
ATOM 1180 N N . GLU A 1 158 ? -14.651 -2.414 29.366 1.00 98.56 158 GLU A N 1
ATOM 1181 C CA . GLU A 1 158 ? -14.631 -3.549 30.280 1.00 98.56 158 GLU A CA 1
ATOM 1182 C C . GLU A 1 158 ? -14.789 -3.085 31.735 1.00 98.56 158 GLU A C 1
ATOM 1184 O O . GLU A 1 158 ? -14.474 -1.946 32.086 1.00 98.56 158 GLU A O 1
ATOM 1189 N N . ALA A 1 159 ? -15.230 -3.989 32.614 1.00 97.88 159 ALA A N 1
ATOM 1190 C CA . ALA A 1 159 ? -15.458 -3.681 34.030 1.00 97.88 159 ALA A CA 1
ATOM 1191 C C . ALA A 1 159 ? -14.185 -3.270 34.798 1.00 97.88 159 ALA A C 1
ATOM 1193 O O . ALA A 1 159 ? -14.274 -2.621 35.837 1.00 97.88 159 ALA A O 1
ATOM 1194 N N . ASP A 1 160 ? -12.999 -3.629 34.295 1.00 97.50 160 ASP A N 1
ATOM 1195 C CA . ASP A 1 160 ? -11.703 -3.235 34.862 1.00 97.50 160 ASP A CA 1
ATOM 1196 C C . ASP A 1 160 ? -11.206 -1.861 34.359 1.00 97.50 160 ASP A C 1
ATOM 1198 O O . ASP A 1 160 ? -10.087 -1.445 34.669 1.00 97.50 160 ASP A O 1
ATOM 1202 N N . GLY A 1 161 ? -12.025 -1.154 33.572 1.00 95.94 161 GLY A N 1
ATOM 1203 C CA . GLY A 1 161 ? -11.698 0.139 32.974 1.00 95.94 161 GLY A CA 1
ATOM 1204 C C . GLY A 1 161 ? -10.805 0.056 31.733 1.00 95.94 161 GLY A C 1
ATOM 1205 O O . GLY A 1 161 ? -10.409 1.097 31.201 1.00 95.94 161 GLY A O 1
ATOM 1206 N N . THR A 1 162 ? -10.467 -1.147 31.254 1.00 98.69 162 THR A N 1
ATOM 1207 C CA . THR A 1 162 ? -9.825 -1.326 29.947 1.00 98.69 162 THR A CA 1
ATOM 1208 C C . THR A 1 162 ? -10.846 -1.260 28.811 1.00 98.69 162 THR A C 1
ATOM 1210 O O . THR A 1 162 ? -12.057 -1.247 29.019 1.00 98.69 162 THR A O 1
ATOM 1213 N N . ILE A 1 163 ? -10.350 -1.147 27.579 1.00 98.88 163 ILE A N 1
ATOM 1214 C CA . ILE A 1 163 ? -11.168 -1.067 26.373 1.00 98.88 163 ILE A CA 1
ATOM 1215 C C . ILE A 1 163 ? -10.709 -2.152 25.409 1.00 98.88 163 ILE A C 1
ATOM 1217 O O . ILE A 1 163 ? -9.633 -2.046 24.806 1.00 98.88 163 ILE A O 1
ATOM 1221 N N . SER A 1 164 ? -11.527 -3.180 25.216 1.00 98.81 164 SER A N 1
ATOM 1222 C CA . SER A 1 164 ? -11.279 -4.172 24.175 1.00 98.81 164 SER A CA 1
ATOM 1223 C C . SER A 1 164 ? -11.531 -3.555 22.799 1.00 98.81 164 SER A C 1
ATOM 1225 O O . SER A 1 164 ? -12.628 -3.085 22.504 1.00 98.81 164 SER A O 1
ATOM 1227 N N . LEU A 1 165 ? -10.508 -3.560 21.943 1.00 98.81 165 LEU A N 1
ATOM 1228 C CA . LEU A 1 165 ? -10.553 -3.062 20.567 1.00 98.81 165 LEU A CA 1
ATOM 1229 C C . LEU A 1 165 ? -10.633 -4.258 19.619 1.00 98.81 165 LEU A C 1
ATOM 1231 O O . LEU A 1 165 ? -9.613 -4.816 19.214 1.00 98.81 165 LEU A O 1
ATOM 1235 N N . TYR A 1 166 ? -11.846 -4.654 19.250 1.00 98.69 166 TYR A N 1
ATOM 1236 C CA . TYR A 1 166 ? -12.062 -5.709 18.263 1.00 98.69 166 TYR A CA 1
ATOM 1237 C C . TYR A 1 166 ? -11.942 -5.143 16.854 1.00 98.69 166 TYR A C 1
ATOM 1239 O O . TYR A 1 166 ? -12.510 -4.091 16.548 1.00 98.69 166 TYR A O 1
ATOM 1247 N N . ASN A 1 167 ? -11.238 -5.859 15.981 1.00 97.69 167 ASN A N 1
ATOM 1248 C CA . ASN A 1 167 ? -11.114 -5.511 14.570 1.00 97.69 167 ASN A CA 1
ATOM 1249 C C . ASN A 1 167 ? -11.133 -6.764 13.681 1.00 97.69 167 ASN A C 1
ATOM 1251 O O . ASN A 1 167 ? -10.823 -7.862 14.133 1.00 97.69 167 ASN A O 1
ATOM 1255 N N . GLY A 1 168 ? -11.503 -6.588 12.412 1.00 96.31 168 GLY A N 1
ATOM 1256 C CA . GLY A 1 168 ? -11.610 -7.694 11.452 1.00 96.31 168 GLY A CA 1
ATOM 1257 C C . GLY A 1 168 ? -10.339 -8.019 10.661 1.00 96.31 168 GLY A C 1
ATOM 1258 O O . GLY A 1 168 ? -10.417 -8.783 9.704 1.00 96.31 168 GLY A O 1
ATOM 1259 N N . TYR A 1 169 ? -9.196 -7.411 10.987 1.00 97.31 169 TYR A N 1
ATOM 1260 C CA . TYR A 1 169 ? -7.932 -7.626 10.283 1.00 97.31 169 TYR A CA 1
ATOM 1261 C C . TYR A 1 169 ? -6.940 -8.410 11.151 1.00 97.31 169 TYR A C 1
ATOM 1263 O O . TYR A 1 169 ? -6.960 -8.372 12.377 1.00 97.31 169 TYR A O 1
ATOM 1271 N N . THR A 1 170 ? -6.046 -9.132 10.490 1.00 96.12 170 THR A N 1
ATOM 1272 C CA . THR A 1 170 ? -5.079 -10.053 11.088 1.00 96.12 170 THR A CA 1
ATOM 1273 C C . THR A 1 170 ? -3.724 -9.374 11.249 1.00 96.12 170 THR A C 1
ATOM 1275 O O . THR A 1 170 ? -3.180 -8.794 10.306 1.00 96.12 170 THR A O 1
ATOM 1278 N N . GLU A 1 171 ? -3.145 -9.482 12.439 1.00 95.62 171 GLU A N 1
ATOM 1279 C CA . GLU A 1 171 ? -1.747 -9.133 12.682 1.00 95.62 171 GLU A CA 1
ATOM 1280 C C . GLU A 1 171 ? -0.836 -10.262 12.192 1.00 95.62 171 GLU A C 1
ATOM 1282 O O . GLU A 1 171 ? -1.031 -11.420 12.548 1.00 95.62 171 GLU A O 1
ATOM 1287 N N . MET A 1 172 ? 0.153 -9.926 11.371 1.00 96.00 172 MET A N 1
ATOM 1288 C CA . MET A 1 172 ? 1.138 -10.859 10.810 1.00 96.00 172 MET A CA 1
ATOM 1289 C C . MET A 1 172 ? 2.574 -10.407 11.128 1.00 96.00 172 MET A C 1
ATOM 1291 O O . MET A 1 172 ? 3.526 -10.963 10.587 1.00 96.00 172 MET A O 1
ATOM 1295 N N . GLY A 1 173 ? 2.733 -9.377 11.967 1.00 97.12 173 GLY A N 1
ATOM 1296 C CA . GLY A 1 173 ? 4.007 -8.729 12.279 1.00 97.12 173 GLY A CA 1
ATOM 1297 C C . GLY A 1 173 ? 4.193 -7.369 11.597 1.00 97.12 173 GLY A C 1
ATOM 1298 O O . GLY A 1 173 ? 5.236 -6.748 11.766 1.00 97.12 173 GLY A O 1
ATOM 1299 N N . GLN A 1 174 ? 3.202 -6.881 10.839 1.00 96.19 174 GLN A N 1
ATOM 1300 C CA . GLN A 1 174 ? 3.241 -5.555 10.212 1.00 96.19 174 GLN A CA 1
ATOM 1301 C C . GLN A 1 174 ? 2.981 -4.398 11.191 1.00 96.19 174 GLN A C 1
ATOM 1303 O O . GLN A 1 174 ? 3.134 -3.243 10.799 1.00 96.19 174 GLN A O 1
ATOM 1308 N N . GLY A 1 175 ? 2.551 -4.685 12.425 1.00 97.81 175 GLY A N 1
ATOM 1309 C CA . GLY A 1 175 ? 2.304 -3.675 13.461 1.00 97.81 175 GLY A CA 1
ATOM 1310 C C . GLY A 1 175 ? 0.945 -2.980 13.343 1.00 97.81 175 GLY A C 1
ATOM 1311 O O . GLY A 1 175 ? 0.784 -1.838 13.776 1.00 97.81 175 GLY A O 1
ATOM 1312 N N . LEU A 1 176 ? -0.048 -3.655 12.759 1.00 97.88 176 LEU A N 1
ATOM 1313 C CA . LEU A 1 176 ? -1.400 -3.129 12.605 1.00 97.88 176 LEU A CA 1
ATOM 1314 C C . LEU A 1 176 ? -2.058 -2.839 13.956 1.00 97.88 176 LEU A C 1
ATOM 1316 O O . LEU A 1 176 ? -2.657 -1.779 14.105 1.00 97.88 176 LEU A O 1
ATOM 1320 N N . LEU A 1 177 ? -1.958 -3.741 14.937 1.00 98.12 177 LEU A N 1
ATOM 1321 C CA . LEU A 1 177 ? -2.637 -3.547 16.226 1.00 98.12 177 LEU A CA 1
ATOM 1322 C C . LEU A 1 177 ? -2.117 -2.304 16.958 1.00 98.12 177 LEU A C 1
ATOM 1324 O O . LEU A 1 177 ? -2.909 -1.540 17.504 1.00 98.12 177 LEU A O 1
ATOM 1328 N N . THR A 1 178 ? -0.807 -2.053 16.890 1.00 98.44 178 THR A N 1
ATOM 1329 C CA . THR A 1 178 ? -0.183 -0.825 17.403 1.00 98.44 178 THR A CA 1
ATOM 1330 C C . THR A 1 178 ? -0.775 0.412 16.737 1.00 98.44 178 THR A C 1
ATOM 1332 O O . THR A 1 178 ? -1.187 1.347 17.418 1.00 98.44 178 THR A O 1
ATOM 1335 N N . VAL A 1 179 ? -0.872 0.398 15.406 1.00 98.25 179 VAL A N 1
ATOM 1336 C CA . VAL A 1 179 ? -1.437 1.505 14.629 1.00 98.25 179 VAL A CA 1
ATOM 1337 C C . VAL A 1 179 ? -2.912 1.741 14.971 1.00 98.25 179 VAL A C 1
ATOM 1339 O O . VAL A 1 179 ? -3.327 2.885 15.137 1.00 98.25 179 VAL A O 1
ATOM 1342 N N . LEU A 1 180 ? -3.715 0.685 15.139 1.00 98.69 180 LEU A N 1
ATOM 1343 C CA . LEU A 1 180 ? -5.120 0.816 15.541 1.00 98.69 180 LEU A CA 1
ATOM 1344 C C . LEU A 1 180 ? -5.267 1.419 16.946 1.00 98.69 180 LEU A C 1
ATOM 1346 O O . LEU A 1 180 ? -6.122 2.280 17.145 1.00 98.69 180 LEU A O 1
ATOM 1350 N N . ILE A 1 181 ? -4.414 1.035 17.900 1.00 98.75 181 ILE A N 1
ATOM 1351 C CA . ILE A 1 181 ? -4.378 1.673 19.224 1.00 98.75 181 ILE A CA 1
ATOM 1352 C C . ILE A 1 181 ? -4.033 3.159 19.089 1.00 98.75 181 ILE A C 1
ATOM 1354 O O . ILE A 1 181 ? -4.706 3.983 19.699 1.00 98.75 181 ILE A O 1
ATOM 1358 N N . GLN A 1 182 ? -3.036 3.522 18.274 1.00 98.69 182 GLN A N 1
ATOM 1359 C CA . GLN A 1 182 ? -2.658 4.925 18.054 1.00 98.69 182 GLN A CA 1
ATOM 1360 C C . GLN A 1 182 ? -3.831 5.760 17.521 1.00 98.69 182 GLN A C 1
ATOM 1362 O O . GLN A 1 182 ? -4.066 6.850 18.035 1.00 98.69 182 GLN A O 1
ATOM 1367 N N . PHE A 1 183 ? -4.629 5.227 16.585 1.00 98.69 183 PHE A N 1
ATOM 1368 C CA . PHE A 1 183 ? -5.865 5.885 16.142 1.00 98.69 183 PHE A CA 1
ATOM 1369 C C . PHE A 1 183 ? -6.852 6.112 17.295 1.00 98.69 183 PHE A C 1
ATOM 1371 O O . PHE A 1 183 ? -7.401 7.205 17.424 1.00 98.69 183 PHE A O 1
ATOM 1378 N N . ALA A 1 184 ? -7.089 5.104 18.138 1.00 98.81 184 ALA A N 1
ATOM 1379 C CA . ALA A 1 184 ? -8.012 5.233 19.265 1.00 98.81 184 ALA A CA 1
ATOM 1380 C C . ALA A 1 184 ? -7.507 6.241 20.316 1.00 98.81 184 ALA A C 1
ATOM 1382 O O . ALA A 1 184 ? -8.285 7.053 20.817 1.00 98.81 184 ALA A O 1
ATOM 1383 N N . VAL A 1 185 ? -6.205 6.228 20.609 1.00 98.69 185 VAL A N 1
ATOM 1384 C CA . VAL A 1 185 ? -5.542 7.158 21.538 1.00 98.69 185 VAL A CA 1
ATOM 1385 C C . VAL A 1 185 ? -5.628 8.593 21.029 1.00 98.69 185 VAL A C 1
ATOM 1387 O O . VAL A 1 185 ? -6.050 9.468 21.778 1.00 98.69 185 VAL A O 1
ATOM 1390 N N . GLU A 1 186 ? -5.285 8.840 19.761 1.00 98.38 186 GLU A N 1
ATOM 1391 C CA . GLU A 1 186 ? -5.315 10.186 19.169 1.00 98.38 186 GLU A CA 1
ATOM 1392 C C . GLU A 1 186 ? -6.730 10.780 19.192 1.00 98.38 186 GLU A C 1
ATOM 1394 O O . GLU A 1 186 ? -6.904 11.966 19.464 1.00 98.38 186 GLU A O 1
ATOM 1399 N N . VAL A 1 187 ? -7.757 9.958 18.959 1.00 98.69 187 VAL A N 1
ATOM 1400 C CA . VAL A 1 187 ? -9.152 10.416 18.979 1.00 98.69 187 VAL A CA 1
ATOM 1401 C C . VAL A 1 187 ? -9.652 10.668 20.400 1.00 98.69 187 VAL A C 1
ATOM 1403 O O . VAL A 1 187 ? -10.215 11.730 20.668 1.00 98.69 187 VAL A O 1
ATOM 1406 N N . THR A 1 188 ? -9.485 9.696 21.299 1.00 98.62 188 THR A N 1
ATOM 1407 C CA . THR A 1 188 ? -10.103 9.720 22.639 1.00 98.62 188 THR A CA 1
ATOM 1408 C C . THR A 1 188 ? -9.308 10.506 23.674 1.00 98.62 188 THR A C 1
ATOM 1410 O O . THR A 1 188 ? -9.871 10.908 24.686 1.00 98.62 188 THR A O 1
ATOM 1413 N N . GLY A 1 189 ? -8.000 10.680 23.469 1.00 98.50 189 GLY A N 1
ATOM 1414 C CA . GLY A 1 189 ? -7.080 11.209 24.478 1.00 98.50 189 GLY A CA 1
ATOM 1415 C C . GLY A 1 189 ? -6.778 10.239 25.629 1.00 98.50 189 GLY A C 1
ATOM 1416 O O . GLY A 1 189 ? -6.043 10.593 26.550 1.00 98.50 189 GLY A O 1
ATOM 1417 N N . LEU A 1 190 ? -7.317 9.015 25.600 1.00 98.56 190 LEU A N 1
ATOM 1418 C CA . LEU A 1 190 ? -7.079 8.010 26.632 1.00 98.56 190 LEU A CA 1
ATOM 1419 C C . LEU A 1 190 ? -5.683 7.384 26.495 1.00 98.56 190 LEU A C 1
ATOM 1421 O O . LEU A 1 190 ? -5.178 7.220 25.382 1.00 98.56 190 LEU A O 1
ATOM 1425 N N . PRO A 1 191 ? -5.050 6.966 27.605 1.00 98.44 191 PRO A N 1
ATOM 1426 C CA . PRO A 1 191 ? -3.723 6.375 27.547 1.00 98.44 191 PRO A CA 1
ATOM 1427 C C . PRO A 1 191 ? -3.746 5.006 26.853 1.00 98.44 191 PRO A C 1
ATOM 1429 O O . PRO A 1 191 ? -4.588 4.156 27.143 1.00 98.44 191 PRO A O 1
ATOM 1432 N N . ALA A 1 192 ? -2.746 4.756 25.999 1.00 98.56 192 ALA A N 1
ATOM 1433 C CA . ALA A 1 192 ? -2.622 3.535 25.194 1.00 98.56 192 ALA A CA 1
ATOM 1434 C C . ALA A 1 192 ? -2.765 2.237 26.006 1.00 98.56 192 ALA A C 1
ATOM 1436 O O . ALA A 1 192 ? -3.336 1.261 25.525 1.00 98.56 192 ALA A O 1
ATOM 1437 N N . LYS A 1 193 ? -2.301 2.242 27.265 1.00 98.44 193 LYS A N 1
ATOM 1438 C CA . LYS A 1 193 ? -2.376 1.093 28.177 1.00 98.44 193 LYS A CA 1
ATOM 1439 C C . LYS A 1 193 ? -3.800 0.626 28.489 1.00 98.44 193 LYS A C 1
ATOM 1441 O O . LYS A 1 193 ? -3.916 -0.458 29.051 1.00 98.44 193 LYS A O 1
ATOM 1446 N N . LEU A 1 194 ? -4.839 1.403 28.182 1.00 98.69 194 LEU A N 1
ATOM 1447 C CA . LEU A 1 194 ? -6.232 0.981 28.355 1.00 98.69 194 LEU A CA 1
ATOM 1448 C C . LEU A 1 194 ? -6.729 0.132 27.188 1.00 98.69 194 LEU A C 1
ATOM 1450 O O . LEU A 1 194 ? -7.594 -0.710 27.390 1.00 98.69 194 LEU A O 1
ATOM 1454 N N . PHE A 1 195 ? -6.174 0.293 25.988 1.00 98.81 195 PHE A N 1
ATOM 1455 C CA . PHE A 1 195 ? -6.654 -0.428 24.815 1.00 98.81 195 PHE A CA 1
ATOM 1456 C C . PHE A 1 195 ? -6.072 -1.848 24.756 1.00 98.81 195 PHE A C 1
ATOM 1458 O O . PHE A 1 195 ? -4.868 -2.071 24.923 1.00 98.81 195 PHE A O 1
ATOM 1465 N N . ARG A 1 196 ? -6.945 -2.828 24.518 1.00 98.56 196 ARG A N 1
ATOM 1466 C CA . ARG A 1 196 ? -6.632 -4.257 24.407 1.00 98.56 196 ARG A CA 1
ATOM 1467 C C . ARG A 1 196 ? -7.094 -4.752 23.035 1.00 98.56 196 ARG A C 1
ATOM 1469 O O . ARG A 1 196 ? -8.272 -5.060 22.877 1.00 98.56 196 ARG A O 1
ATOM 1476 N N . PRO A 1 197 ? -6.224 -4.791 22.013 1.00 97.94 197 PRO A N 1
ATOM 1477 C CA . PRO A 1 197 ? -6.629 -5.218 20.681 1.00 97.94 197 PRO A CA 1
ATOM 1478 C C . PRO A 1 197 ? -7.005 -6.706 20.669 1.00 97.94 197 PRO A C 1
ATOM 1480 O O . PRO A 1 197 ? -6.329 -7.534 21.281 1.00 97.94 197 PRO A O 1
ATOM 1483 N N . LYS A 1 198 ? -8.080 -7.037 19.953 1.00 97.12 198 LYS A N 1
ATOM 1484 C CA . LYS A 1 198 ? -8.638 -8.384 19.806 1.00 97.12 198 LYS A CA 1
ATOM 1485 C C . LYS A 1 198 ? -8.904 -8.685 18.332 1.00 97.12 198 LYS A C 1
ATOM 1487 O O . LYS A 1 198 ? -9.380 -7.824 17.586 1.00 97.12 198 LYS A O 1
ATOM 1492 N N . VAL A 1 199 ? -8.593 -9.916 17.929 1.00 94.38 199 VAL A N 1
ATOM 1493 C CA . VAL A 1 199 ? -8.858 -10.465 16.591 1.00 94.38 199 VAL A CA 1
ATOM 1494 C C . VAL A 1 199 ? -9.450 -11.856 16.781 1.00 94.38 199 VAL A C 1
ATOM 1496 O O . VAL A 1 199 ? -8.724 -12.841 16.891 1.00 94.38 199 VAL A O 1
ATOM 1499 N N . ASP A 1 200 ? -10.773 -11.924 16.880 1.00 93.62 200 ASP A N 1
ATOM 1500 C CA . ASP A 1 200 ? -11.513 -13.167 17.081 1.00 93.62 200 ASP A CA 1
ATOM 1501 C C . ASP A 1 200 ? -12.937 -13.071 16.501 1.00 93.62 200 ASP A C 1
ATOM 1503 O O . ASP A 1 200 ? -13.315 -12.082 15.864 1.00 93.62 200 ASP A O 1
ATOM 1507 N N . ALA A 1 201 ? -13.721 -14.135 16.685 1.00 93.31 201 ALA A N 1
ATOM 1508 C CA . ALA A 1 201 ? -15.049 -14.282 16.101 1.00 93.31 201 ALA A CA 1
ATOM 1509 C C . ALA A 1 201 ? -16.189 -13.642 16.918 1.00 93.31 201 ALA A C 1
ATOM 1511 O O . ALA A 1 201 ? -17.326 -13.681 16.452 1.00 93.31 201 ALA A O 1
ATOM 1512 N N . THR A 1 202 ? -15.919 -13.024 18.076 1.00 96.81 202 THR A N 1
ATOM 1513 C CA . THR A 1 202 ? -16.947 -12.535 19.023 1.00 96.81 202 THR A CA 1
ATOM 1514 C C . THR A 1 202 ? -17.994 -11.633 18.360 1.00 96.81 202 THR A C 1
ATOM 1516 O O . THR A 1 202 ? -19.182 -11.753 18.640 1.00 96.81 202 THR A O 1
ATOM 1519 N N . PHE A 1 203 ? -17.571 -10.761 17.435 1.00 95.94 203 PHE A N 1
ATOM 1520 C CA . PHE A 1 203 ? -18.449 -9.802 16.745 1.00 95.94 203 PHE A CA 1
ATOM 1521 C C . PHE A 1 203 ? -18.622 -10.056 15.238 1.00 95.94 203 PHE A C 1
ATOM 1523 O O . PHE A 1 203 ? -19.167 -9.197 14.545 1.00 95.94 203 PHE A O 1
ATOM 1530 N N . ALA A 1 204 ? -18.134 -11.187 14.708 1.00 94.00 204 ALA A N 1
ATOM 1531 C CA . ALA A 1 204 ? -18.193 -11.522 13.276 1.00 94.00 204 ALA A CA 1
ATOM 1532 C C . ALA A 1 204 ? -17.789 -10.350 12.344 1.00 94.00 204 ALA A C 1
ATOM 1534 O O . ALA A 1 204 ? -18.504 -9.979 11.408 1.00 94.00 204 ALA A O 1
ATOM 1535 N N . LEU A 1 205 ? -16.631 -9.732 12.609 1.00 95.44 205 LEU A N 1
ATOM 1536 C CA . LEU A 1 205 ? -16.147 -8.540 11.900 1.00 95.44 205 LEU A CA 1
ATOM 1537 C C . LEU A 1 205 ? -15.611 -8.889 10.498 1.00 95.44 205 LEU A C 1
ATOM 1539 O O . LEU A 1 205 ? -14.409 -8.871 10.254 1.00 95.44 205 LEU A O 1
ATOM 1543 N N . GLY A 1 206 ? -16.514 -9.218 9.570 1.00 92.00 206 GLY A N 1
ATOM 1544 C CA . GLY A 1 206 ? -16.216 -9.655 8.202 1.00 92.00 206 GLY A CA 1
ATOM 1545 C C . GLY A 1 206 ? -15.568 -8.583 7.317 1.00 92.00 206 GLY A C 1
ATOM 1546 O O . GLY A 1 206 ? -16.223 -8.010 6.451 1.00 92.00 206 GLY A O 1
ATOM 1547 N N . CYS A 1 207 ? -14.275 -8.320 7.517 1.00 94.12 207 CYS A N 1
ATOM 1548 C CA . CYS A 1 207 ? -13.480 -7.380 6.716 1.00 94.12 207 CYS A CA 1
ATOM 1549 C C . CYS A 1 207 ? -12.802 -8.027 5.492 1.00 94.12 207 CYS A C 1
ATOM 1551 O O . CYS A 1 207 ? -12.256 -7.313 4.645 1.00 94.12 207 CYS A O 1
ATOM 1553 N N . GLY A 1 208 ? -12.846 -9.359 5.383 1.00 92.38 208 GLY A N 1
ATOM 1554 C CA . GLY A 1 208 ? -12.102 -10.131 4.387 1.00 92.38 208 GLY A CA 1
ATOM 1555 C C . GLY A 1 208 ? -10.646 -10.363 4.799 1.00 92.38 208 GLY A C 1
ATOM 1556 O O . GLY A 1 208 ? -10.294 -10.285 5.973 1.00 92.38 208 GLY A O 1
ATOM 1557 N N . GLN A 1 209 ? -9.787 -10.678 3.831 1.00 92.56 209 GLN A N 1
ATOM 1558 C CA . GLN A 1 209 ? -8.379 -10.975 4.085 1.00 92.56 209 GLN A CA 1
ATOM 1559 C C . GLN A 1 209 ? -7.557 -9.703 4.336 1.00 92.56 209 GLN A C 1
ATOM 1561 O O . GLN A 1 209 ? -7.763 -8.659 3.712 1.00 92.56 209 GLN A O 1
ATOM 1566 N N . THR A 1 210 ? -6.523 -9.822 5.170 1.00 96.25 210 THR A N 1
ATOM 1567 C CA . THR A 1 210 ? -5.524 -8.762 5.385 1.00 96.25 210 THR A CA 1
ATOM 1568 C C . THR A 1 210 ? -4.528 -8.724 4.225 1.00 96.25 210 THR A C 1
ATOM 1570 O O . THR A 1 210 ? -3.401 -9.196 4.322 1.00 96.25 210 THR A O 1
ATOM 1573 N N . THR A 1 211 ? -4.968 -8.186 3.088 1.00 94.81 211 THR A N 1
ATOM 1574 C CA . THR A 1 211 ? -4.203 -8.116 1.833 1.00 94.81 211 THR A CA 1
ATOM 1575 C C . THR A 1 211 ? -4.321 -6.737 1.177 1.00 94.81 211 THR A C 1
ATOM 1577 O O . THR A 1 211 ? -4.985 -5.842 1.698 1.00 94.81 211 THR A O 1
ATOM 1580 N N . GLY A 1 212 ? -3.639 -6.527 0.048 1.00 93.94 212 GLY A N 1
ATOM 1581 C CA . GLY A 1 212 ? -3.757 -5.299 -0.746 1.00 93.94 212 GLY A CA 1
ATOM 1582 C C . GLY A 1 212 ? -3.343 -4.033 0.006 1.00 93.94 212 GLY A C 1
ATOM 1583 O O . GLY A 1 212 ? -3.895 -2.971 -0.255 1.00 93.94 212 GLY A O 1
ATOM 1584 N N . SER A 1 213 ? -2.430 -4.150 0.977 1.00 95.44 213 SER A N 1
ATOM 1585 C CA . SER A 1 213 ? -1.911 -3.026 1.775 1.00 95.44 213 SER A CA 1
ATOM 1586 C C . SER A 1 213 ? -2.998 -2.167 2.442 1.00 95.44 213 SER A C 1
ATOM 1588 O O . SER A 1 213 ? -2.808 -0.972 2.647 1.00 95.44 213 SER A O 1
ATOM 1590 N N . ARG A 1 214 ? -4.158 -2.754 2.768 1.00 95.06 214 ARG A N 1
ATOM 1591 C CA . ARG A 1 214 ? -5.368 -1.979 3.082 1.00 95.06 214 ARG A CA 1
ATOM 1592 C C . ARG A 1 214 ? -5.663 -1.792 4.568 1.00 95.06 214 ARG A C 1
ATOM 1594 O O . ARG A 1 214 ? -6.312 -0.824 4.944 1.00 95.06 214 ARG A O 1
ATOM 1601 N N . ALA A 1 215 ? -5.195 -2.689 5.429 1.00 96.75 215 ALA A N 1
ATOM 1602 C CA . ALA A 1 215 ? -5.702 -2.790 6.800 1.00 96.75 215 ALA A CA 1
ATOM 1603 C C . ALA A 1 215 ? -5.592 -1.489 7.615 1.00 96.75 215 ALA A C 1
ATOM 1605 O O . ALA A 1 215 ? -6.543 -1.133 8.305 1.00 96.75 215 ALA A O 1
ATOM 1606 N N . THR A 1 216 ? -4.506 -0.726 7.462 1.00 96.56 216 THR A N 1
ATOM 1607 C CA . THR A 1 216 ? -4.349 0.587 8.110 1.00 96.56 216 THR A CA 1
ATOM 1608 C C . THR A 1 216 ? -5.428 1.582 7.685 1.00 96.56 216 THR A C 1
ATOM 1610 O O . THR A 1 216 ? -6.018 2.245 8.532 1.00 96.56 216 THR A O 1
ATOM 1613 N N . LEU A 1 217 ? -5.728 1.675 6.386 1.00 95.19 217 LEU A N 1
ATOM 1614 C CA . LEU A 1 217 ? -6.726 2.614 5.868 1.00 95.19 217 LEU A CA 1
ATOM 1615 C C . LEU A 1 217 ? -8.132 2.263 6.366 1.00 95.19 217 LEU A C 1
ATOM 1617 O O . LEU A 1 217 ? -8.871 3.130 6.826 1.00 95.19 217 LEU A O 1
ATOM 1621 N N . PHE A 1 218 ? -8.504 0.992 6.262 1.00 96.62 218 PHE A N 1
ATOM 1622 C CA . PHE A 1 218 ? -9.865 0.539 6.531 1.00 96.62 218 PHE A CA 1
ATOM 1623 C C . PHE A 1 218 ? -10.113 0.327 8.025 1.00 96.62 218 PHE A C 1
ATOM 1625 O O . PHE A 1 218 ? -11.075 0.856 8.578 1.00 96.62 218 PHE A O 1
ATOM 1632 N N . GLY A 1 219 ? -9.222 -0.411 8.691 1.00 97.25 219 GLY A N 1
ATOM 1633 C CA . GLY A 1 219 ? -9.262 -0.614 10.137 1.00 97.25 219 GLY A CA 1
ATOM 1634 C C . GLY A 1 219 ? -9.098 0.704 10.888 1.00 97.25 219 GLY A C 1
ATOM 1635 O O . GLY A 1 219 ? -9.877 0.977 11.794 1.00 97.25 219 GLY A O 1
ATOM 1636 N N . GLY A 1 220 ? -8.173 1.567 10.453 1.00 97.56 220 GLY A N 1
ATOM 1637 C CA . GLY A 1 220 ? -7.972 2.888 11.052 1.00 97.56 220 GLY A CA 1
ATOM 1638 C C . GLY A 1 220 ? -9.209 3.782 10.952 1.00 97.56 220 GLY A C 1
ATOM 1639 O O . GLY A 1 220 ? -9.597 4.390 11.944 1.00 97.56 220 GLY A O 1
ATOM 1640 N N . ARG A 1 221 ? -9.902 3.811 9.801 1.00 97.62 221 ARG A N 1
ATOM 1641 C CA . ARG A 1 221 ? -11.177 4.546 9.655 1.00 97.62 221 ARG A CA 1
ATOM 1642 C C . ARG A 1 221 ? -12.272 4.019 10.580 1.00 97.62 221 ARG A C 1
ATOM 1644 O O . ARG A 1 221 ? -12.990 4.816 11.177 1.00 97.62 221 ARG A O 1
ATOM 1651 N N . ALA A 1 222 ? -12.396 2.699 10.702 1.00 98.50 222 ALA A N 1
ATOM 1652 C CA . ALA A 1 222 ? -13.390 2.089 11.577 1.00 98.50 222 ALA A CA 1
ATOM 1653 C C . ALA A 1 222 ? -13.091 2.367 13.055 1.00 98.50 222 ALA A C 1
ATOM 1655 O O . ALA A 1 222 ? -13.976 2.803 13.785 1.00 98.50 222 ALA A O 1
ATOM 1656 N N . VAL A 1 223 ? -11.837 2.196 13.483 1.00 98.81 223 VAL A N 1
ATOM 1657 C CA . VAL A 1 223 ? -11.422 2.501 14.857 1.00 98.81 223 VAL A CA 1
ATOM 1658 C C . VAL A 1 223 ? -11.596 3.979 15.162 1.00 98.81 223 VAL A C 1
ATOM 1660 O O . VAL A 1 223 ? -12.157 4.299 16.202 1.00 98.81 223 VAL A O 1
ATOM 1663 N N . LYS A 1 224 ? -11.204 4.874 14.247 1.00 98.75 224 LYS A N 1
ATOM 1664 C CA . LYS A 1 224 ? -11.439 6.313 14.392 1.00 98.75 224 LYS A CA 1
ATOM 1665 C C . LYS A 1 224 ? -12.923 6.608 14.639 1.00 98.75 224 LYS A C 1
ATOM 1667 O O . LYS A 1 224 ? -13.247 7.278 15.609 1.00 98.75 224 LYS A O 1
ATOM 1672 N N . SER A 1 225 ? -13.818 6.061 13.815 1.00 98.81 225 SER A N 1
ATOM 1673 C CA . SER A 1 225 ? -15.262 6.292 13.951 1.00 98.81 225 SER A CA 1
ATOM 1674 C C . SER A 1 225 ? -15.849 5.711 15.246 1.00 98.81 225 SER A C 1
ATOM 1676 O O . SER A 1 225 ? -16.687 6.346 15.883 1.00 98.81 225 SER A O 1
ATOM 1678 N N . ALA A 1 226 ? -15.407 4.526 15.675 1.00 98.88 226 ALA A N 1
ATOM 1679 C CA . ALA A 1 226 ? -15.822 3.954 16.957 1.00 98.88 226 ALA A CA 1
ATOM 1680 C C . ALA A 1 226 ? -15.299 4.785 18.144 1.00 98.88 226 ALA A C 1
ATOM 1682 O O . ALA A 1 226 ? -16.034 5.053 19.094 1.00 98.88 226 ALA A O 1
ATOM 1683 N N . ALA A 1 227 ? -14.050 5.243 18.061 1.00 98.88 227 ALA A N 1
ATOM 1684 C CA . ALA A 1 227 ? -13.406 6.083 19.060 1.00 98.88 227 ALA A CA 1
ATOM 1685 C C . ALA A 1 227 ? -14.066 7.465 19.181 1.00 98.88 227 ALA A C 1
ATOM 1687 O O . ALA A 1 227 ? -14.173 7.979 20.288 1.00 98.88 227 ALA A O 1
ATOM 1688 N N . GLU A 1 228 ? -14.562 8.048 18.085 1.00 98.88 228 GLU A N 1
ATOM 1689 C CA . GLU A 1 228 ? -15.319 9.311 18.107 1.00 98.88 228 GLU A CA 1
ATOM 1690 C C . GLU A 1 228 ? -16.615 9.176 18.920 1.00 98.88 228 GLU A C 1
ATOM 1692 O O . GLU A 1 228 ? -16.973 10.085 19.666 1.00 98.88 228 GLU A O 1
ATOM 1697 N N . LYS A 1 229 ? -17.289 8.020 18.848 1.00 98.88 229 LYS A N 1
ATOM 1698 C CA . LYS A 1 229 ? -18.489 7.746 19.656 1.00 98.88 229 LYS A CA 1
ATOM 1699 C C . LYS A 1 229 ? -18.154 7.577 21.138 1.00 98.88 229 LYS A C 1
ATOM 1701 O O . LYS A 1 229 ? -18.862 8.123 21.980 1.00 98.88 229 LYS A O 1
ATOM 1706 N N . LEU A 1 230 ? -17.067 6.866 21.451 1.00 98.81 230 LEU A N 1
ATOM 1707 C CA . LEU A 1 230 ? -16.567 6.751 22.824 1.00 98.81 230 LEU A CA 1
ATOM 1708 C C . LEU A 1 230 ? -16.188 8.128 23.385 1.00 98.81 230 LEU A C 1
ATOM 1710 O O . LEU A 1 230 ? -16.599 8.476 24.487 1.00 98.81 230 LEU A O 1
ATOM 1714 N N . LYS A 1 231 ? -15.469 8.942 22.605 1.00 98.81 231 LYS A N 1
ATOM 1715 C CA . LYS A 1 231 ? -15.115 10.316 22.971 1.00 98.81 231 LYS A CA 1
ATOM 1716 C C . LYS A 1 231 ? -16.357 11.147 23.288 1.00 98.81 231 LYS A C 1
ATOM 1718 O O . LYS A 1 231 ? -16.409 11.746 24.353 1.00 98.81 231 LYS A O 1
ATOM 1723 N N . ALA A 1 232 ? -17.365 11.132 22.416 1.00 98.75 232 ALA A N 1
ATOM 1724 C CA . ALA A 1 232 ? -18.600 11.881 22.634 1.00 98.75 232 ALA A CA 1
ATOM 1725 C C . ALA A 1 232 ? -19.327 11.454 23.924 1.00 98.75 232 ALA A C 1
ATOM 1727 O O . ALA A 1 232 ? -19.867 12.294 24.642 1.00 98.75 232 ALA A O 1
ATOM 1728 N N . ALA A 1 233 ? -19.311 10.159 24.257 1.00 98.56 233 ALA A N 1
ATOM 1729 C CA . ALA A 1 233 ? -19.871 9.672 25.513 1.00 98.56 233 ALA A CA 1
ATOM 1730 C C . ALA A 1 233 ? -19.096 10.201 26.733 1.00 98.56 233 ALA A C 1
ATOM 1732 O O . ALA A 1 233 ? -19.717 10.658 27.692 1.00 98.56 233 ALA A O 1
ATOM 1733 N N . LEU A 1 234 ? -17.763 10.216 26.681 1.00 98.25 234 LEU A N 1
ATOM 1734 C CA . LEU A 1 234 ? -16.927 10.785 27.745 1.00 98.25 234 LEU A CA 1
ATOM 1735 C C . LEU A 1 234 ? -17.140 12.301 27.888 1.00 98.25 234 LEU A C 1
ATOM 1737 O O . LEU A 1 234 ? -17.280 12.813 28.995 1.00 98.25 234 LEU A O 1
ATOM 1741 N N . GLU A 1 235 ? -17.244 13.021 26.769 1.00 98.31 235 GLU A N 1
ATOM 1742 C CA . GLU A 1 235 ? -17.509 14.467 26.744 1.00 98.31 235 GLU A CA 1
ATOM 1743 C C . GLU A 1 235 ? -18.912 14.830 27.257 1.00 98.31 235 GLU A C 1
ATOM 1745 O O . GLU A 1 235 ? -19.127 15.956 27.700 1.00 98.31 235 GLU A O 1
ATOM 1750 N N . SER A 1 236 ? -19.853 13.877 27.281 1.00 98.25 236 SER A N 1
ATOM 1751 C CA . SER A 1 236 ? -21.168 14.053 27.918 1.00 98.25 236 SER A CA 1
ATOM 1752 C C . SER A 1 236 ? -21.139 13.968 29.452 1.00 98.25 236 SER A C 1
ATOM 1754 O O . SER A 1 236 ? -22.184 14.062 30.092 1.00 98.25 236 SER A O 1
ATOM 1756 N N . GLY A 1 237 ? -19.955 13.788 30.048 1.00 97.56 237 GLY A N 1
ATOM 1757 C CA . GLY A 1 237 ? -19.751 13.712 31.495 1.00 97.56 237 GLY A CA 1
ATOM 1758 C C . GLY A 1 237 ? -19.757 12.293 32.066 1.00 97.56 237 GLY A C 1
ATOM 1759 O O . GLY A 1 237 ? -19.589 12.134 33.272 1.00 97.56 237 GLY A O 1
ATOM 1760 N N . LYS A 1 238 ? -19.925 11.260 31.227 1.00 97.88 238 LYS A N 1
ATOM 1761 C CA . LYS A 1 238 ? -19.829 9.859 31.657 1.00 97.88 238 LYS A CA 1
ATOM 1762 C C . LYS A 1 238 ? -18.374 9.467 31.896 1.00 97.88 238 LYS A C 1
ATOM 1764 O O . LYS A 1 238 ? -17.488 9.793 31.108 1.00 97.88 238 LYS A O 1
ATOM 1769 N N . THR A 1 239 ? -18.131 8.708 32.952 1.00 97.69 239 THR A N 1
ATOM 1770 C CA . THR A 1 239 ? -16.851 8.040 33.202 1.00 97.69 239 THR A CA 1
ATOM 1771 C C . THR A 1 239 ? -16.773 6.716 32.437 1.00 97.69 239 THR A C 1
ATOM 1773 O O . THR A 1 239 ? -17.782 6.200 31.961 1.00 97.69 239 THR A O 1
ATOM 1776 N N . LEU A 1 240 ? -15.584 6.108 32.343 1.00 97.31 240 LEU A N 1
ATOM 1777 C CA . LEU A 1 240 ? -15.471 4.737 31.819 1.00 97.31 240 LEU A CA 1
ATOM 1778 C C . LEU A 1 240 ? -16.276 3.733 32.662 1.00 97.31 240 LEU A C 1
ATOM 1780 O O . LEU A 1 240 ? -16.833 2.796 32.105 1.00 97.31 240 LEU A O 1
ATOM 1784 N N . GLY A 1 241 ? -16.398 3.958 33.975 1.00 97.69 241 GLY A N 1
ATOM 1785 C CA . GLY A 1 241 ? -17.224 3.120 34.847 1.00 97.69 241 GLY A CA 1
ATOM 1786 C C . GLY A 1 241 ? -18.697 3.133 34.433 1.00 97.69 241 GLY A C 1
ATOM 1787 O O . GLY A 1 241 ? -19.297 2.069 34.294 1.00 97.69 241 GLY A O 1
ATOM 1788 N N . ASP A 1 242 ? -19.238 4.317 34.125 1.00 98.12 242 ASP A N 1
ATOM 1789 C CA . ASP A 1 242 ? -20.622 4.497 33.649 1.00 98.12 242 ASP A CA 1
ATOM 1790 C C . ASP A 1 242 ? -20.880 3.857 32.276 1.00 98.12 242 ASP A C 1
ATOM 1792 O O . ASP A 1 242 ? -22.028 3.684 31.873 1.00 98.12 242 ASP A O 1
ATOM 1796 N N . LEU A 1 243 ? -19.813 3.548 31.536 1.00 98.50 243 LEU A N 1
ATOM 1797 C CA . LEU A 1 243 ? -19.856 2.958 30.202 1.00 98.50 243 LEU A CA 1
ATOM 1798 C C . LEU A 1 243 ? -19.560 1.455 30.210 1.00 98.50 243 LEU A C 1
ATOM 1800 O O . LEU A 1 243 ? -19.475 0.859 29.142 1.00 98.50 243 LEU A O 1
ATOM 1804 N N . THR A 1 244 ? -19.391 0.828 31.375 1.00 98.62 244 THR A N 1
ATOM 1805 C CA . THR A 1 244 ? -19.082 -0.607 31.473 1.00 98.62 244 THR A CA 1
ATOM 1806 C C . THR A 1 244 ? -20.096 -1.451 30.691 1.00 98.62 244 THR A C 1
ATOM 1808 O O . THR A 1 244 ? -21.299 -1.367 30.923 1.00 98.62 244 THR A O 1
ATOM 1811 N N . GLY A 1 245 ? -19.603 -2.290 29.777 1.00 97.75 245 GLY A N 1
ATOM 1812 C CA . GLY A 1 245 ? -20.409 -3.146 28.903 1.00 97.75 245 GLY A CA 1
ATOM 1813 C C . GLY A 1 245 ? -20.910 -2.471 27.621 1.00 97.75 245 GLY A C 1
ATOM 1814 O O . GLY A 1 245 ? -21.407 -3.164 26.732 1.00 97.75 245 GLY A O 1
ATOM 1815 N N . GLU A 1 246 ? -20.754 -1.152 27.478 1.00 98.44 246 GLU A N 1
ATOM 1816 C CA . GLU A 1 246 ? -21.127 -0.436 26.257 1.00 98.44 246 GLU A CA 1
ATOM 1817 C C . GLU A 1 246 ? -20.220 -0.820 25.086 1.00 98.44 246 GLU A C 1
ATOM 1819 O O . GLU A 1 246 ? -19.000 -0.977 25.221 1.00 98.44 246 GLU A O 1
ATOM 1824 N N . VAL A 1 247 ? -20.830 -0.924 23.903 1.00 98.62 247 VAL A N 1
ATOM 1825 C CA . VAL A 1 247 ? -20.150 -1.294 22.659 1.00 98.62 247 VAL A CA 1
ATOM 1826 C C . VAL A 1 247 ? -20.233 -0.149 21.657 1.00 98.62 247 VAL A C 1
ATOM 1828 O O . VAL A 1 247 ? -21.245 0.062 20.986 1.00 98.62 247 VAL A O 1
ATOM 1831 N N . PHE A 1 248 ? -19.119 0.549 21.460 1.00 98.81 248 PHE A N 1
ATOM 1832 C CA . PHE A 1 248 ? -19.001 1.576 20.432 1.00 98.81 248 PHE A CA 1
ATOM 1833 C C . PHE A 1 248 ? -18.631 0.925 19.099 1.00 98.81 248 PHE A C 1
ATOM 1835 O O . PHE A 1 248 ? -17.485 0.534 18.860 1.00 98.81 248 PHE A O 1
ATOM 1842 N N . ALA A 1 249 ? -19.626 0.772 18.226 1.00 98.50 249 ALA A N 1
ATOM 1843 C CA . ALA A 1 249 ? -19.484 0.076 16.952 1.00 98.50 249 ALA A CA 1
ATOM 1844 C C . ALA A 1 249 ? -19.271 1.019 15.762 1.00 98.50 249 ALA A C 1
ATOM 1846 O O . ALA A 1 249 ? -19.921 2.062 15.657 1.00 98.50 249 ALA A O 1
ATOM 1847 N N . ALA A 1 250 ? -18.432 0.610 14.811 1.00 98.50 250 ALA A N 1
ATOM 1848 C CA . ALA A 1 250 ? -18.317 1.250 13.505 1.00 98.50 250 ALA A CA 1
ATOM 1849 C C . ALA A 1 250 ? -18.124 0.214 12.396 1.00 98.50 250 ALA A C 1
ATOM 1851 O O . ALA A 1 250 ? -17.242 -0.642 12.489 1.00 98.50 250 ALA A O 1
ATOM 1852 N N . ASP A 1 251 ? -18.921 0.353 11.338 1.00 98.12 251 ASP A N 1
ATOM 1853 C CA . ASP A 1 251 ? -18.841 -0.419 10.103 1.00 98.12 251 ASP A CA 1
ATOM 1854 C C . ASP A 1 251 ? -18.724 0.574 8.941 1.00 98.12 251 ASP A C 1
ATOM 1856 O O . ASP A 1 251 ? -19.655 1.320 8.651 1.00 98.12 251 ASP A O 1
ATOM 1860 N N . ILE A 1 252 ? -17.557 0.614 8.304 1.00 97.56 252 ILE A N 1
ATOM 1861 C CA . ILE A 1 252 ? -17.218 1.561 7.243 1.00 97.56 252 ILE A CA 1
ATOM 1862 C C . ILE A 1 252 ? -17.087 0.795 5.933 1.00 97.56 252 ILE A C 1
ATOM 1864 O O . ILE A 1 252 ? -16.141 0.021 5.763 1.00 97.56 252 ILE A O 1
ATOM 1868 N N . LEU A 1 253 ? -18.019 1.031 5.011 1.00 96.50 253 LEU A N 1
ATOM 1869 C CA . LEU A 1 253 ? -17.926 0.565 3.630 1.00 96.50 253 LEU A CA 1
ATOM 1870 C C . LEU A 1 253 ? -17.133 1.574 2.798 1.00 96.50 253 LEU A C 1
ATOM 1872 O O . LEU A 1 253 ? -17.404 2.774 2.831 1.00 96.50 253 LEU A O 1
ATOM 1876 N N . ILE A 1 254 ? -16.185 1.074 2.014 1.00 92.00 254 ILE A N 1
ATOM 1877 C CA . ILE A 1 254 ? -15.600 1.795 0.890 1.00 92.00 254 ILE A CA 1
ATOM 1878 C C . ILE A 1 254 ? -15.976 1.017 -0.368 1.00 92.00 254 ILE A C 1
ATOM 1880 O O . ILE A 1 254 ? -15.545 -0.118 -0.564 1.00 92.00 254 ILE A O 1
ATOM 1884 N N . ASP A 1 255 ? -16.804 1.651 -1.190 1.00 93.75 255 ASP A N 1
ATOM 1885 C CA . ASP A 1 255 ? -17.297 1.145 -2.472 1.00 93.75 255 ASP A CA 1
ATOM 1886 C C . ASP 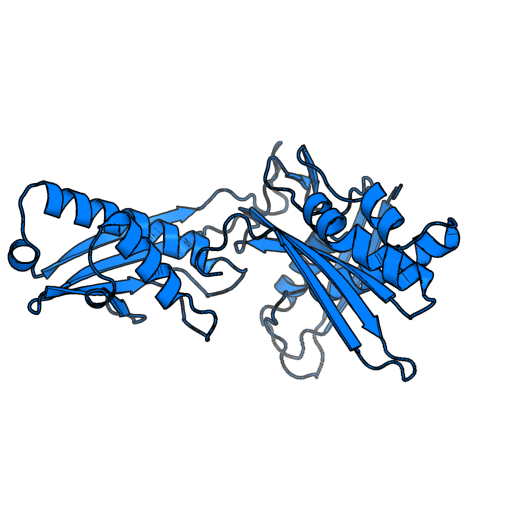A 1 255 ? -17.076 2.226 -3.538 1.00 93.75 255 ASP A C 1
ATOM 1888 O O . ASP A 1 255 ? -17.996 2.778 -4.133 1.00 93.75 255 ASP A O 1
ATOM 1892 N N . ASP A 1 256 ? -15.820 2.663 -3.651 1.00 91.94 256 ASP A N 1
ATOM 1893 C CA . ASP A 1 256 ? -15.426 3.803 -4.478 1.00 91.94 256 ASP A CA 1
ATOM 1894 C C . ASP A 1 256 ? -14.633 3.389 -5.722 1.00 91.94 256 ASP A C 1
ATOM 1896 O O . ASP A 1 256 ? -14.002 4.239 -6.358 1.00 91.94 256 ASP A O 1
ATOM 1900 N N . THR A 1 257 ? -14.652 2.095 -6.060 1.00 95.50 257 THR A N 1
ATOM 1901 C CA . THR A 1 257 ? -13.940 1.536 -7.211 1.00 95.50 257 THR A CA 1
ATOM 1902 C C . THR A 1 257 ? -14.891 0.954 -8.253 1.00 95.50 257 THR A C 1
ATOM 1904 O O . THR A 1 257 ? -16.028 0.603 -7.973 1.00 95.50 257 THR A O 1
ATOM 1907 N N . THR A 1 258 ? -14.428 0.886 -9.495 1.00 95.50 258 THR A N 1
ATOM 1908 C CA . THR A 1 258 ? -15.200 0.503 -10.672 1.00 95.50 258 THR A CA 1
ATOM 1909 C C . THR A 1 258 ? -14.831 -0.920 -11.098 1.00 95.50 258 THR A C 1
ATOM 1911 O O . THR A 1 258 ? -13.638 -1.189 -11.284 1.00 95.50 258 THR A O 1
ATOM 1914 N N . PRO A 1 259 ? -15.809 -1.819 -11.315 1.00 93.69 259 PRO A N 1
ATOM 1915 C CA . PRO A 1 259 ? -15.542 -3.131 -11.891 1.00 93.69 259 PRO A CA 1
ATOM 1916 C C . PRO A 1 259 ? -14.909 -3.036 -13.293 1.00 93.69 259 PRO A C 1
ATOM 1918 O O . PRO A 1 259 ? -15.341 -2.203 -14.101 1.00 93.69 259 PRO A O 1
ATOM 1921 N N . PRO A 1 260 ? -13.921 -3.885 -13.630 1.00 90.06 260 PRO A N 1
ATOM 1922 C CA . PRO A 1 260 ? -13.378 -3.960 -14.982 1.00 90.06 260 PRO A CA 1
ATOM 1923 C C . PRO A 1 260 ? -14.480 -4.210 -16.021 1.00 90.06 260 PRO A C 1
ATOM 1925 O O . PRO A 1 260 ? -15.392 -4.997 -15.785 1.00 90.06 260 PRO A O 1
ATOM 1928 N N . GLY A 1 261 ? -14.405 -3.533 -17.169 1.00 88.38 261 GLY A N 1
ATOM 1929 C CA . GLY A 1 261 ? -15.403 -3.652 -18.243 1.00 88.38 261 GLY A CA 1
ATOM 1930 C C . GLY A 1 261 ? -16.681 -2.828 -18.046 1.00 88.38 261 GLY A C 1
ATOM 1931 O O . GLY A 1 261 ? -17.521 -2.798 -18.941 1.00 88.38 261 GLY A O 1
ATOM 1932 N N . THR A 1 262 ? -16.832 -2.119 -16.923 1.00 91.56 262 THR A N 1
ATOM 1933 C CA . THR A 1 262 ? -17.971 -1.211 -16.716 1.00 91.56 262 THR A CA 1
ATOM 1934 C C . THR A 1 262 ? -17.936 -0.061 -17.721 1.00 91.56 262 THR A C 1
ATOM 1936 O O . THR A 1 262 ? -16.952 0.678 -17.794 1.00 91.56 262 THR A O 1
ATOM 1939 N N . ALA A 1 263 ? -19.035 0.137 -18.450 1.00 87.56 263 ALA A N 1
ATOM 1940 C CA . ALA A 1 263 ? -19.213 1.274 -19.347 1.00 87.56 263 ALA A CA 1
ATOM 1941 C C . ALA A 1 263 ? -19.503 2.555 -18.540 1.00 87.56 263 ALA A C 1
ATOM 1943 O O . ALA A 1 263 ? -20.652 2.926 -18.321 1.00 87.56 263 ALA A O 1
ATOM 1944 N N . THR A 1 264 ? -18.450 3.218 -18.055 1.00 87.00 264 THR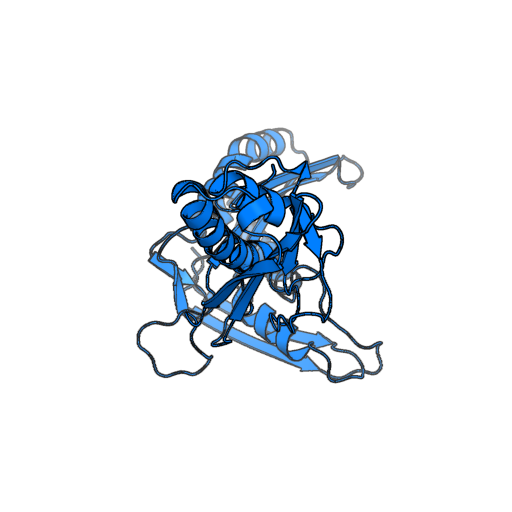 A N 1
ATOM 1945 C CA . THR A 1 264 ? -18.534 4.488 -17.316 1.00 87.00 264 THR A CA 1
ATOM 1946 C C . THR A 1 264 ? -17.496 5.495 -17.806 1.00 87.00 264 THR A C 1
ATOM 1948 O O . THR A 1 264 ? -16.418 5.122 -18.266 1.00 87.00 264 THR A O 1
ATOM 1951 N N . GLY A 1 265 ? -17.808 6.789 -17.682 1.00 82.69 265 GLY A N 1
ATOM 1952 C CA . GLY A 1 265 ? -16.908 7.877 -18.074 1.00 82.69 265 GLY A CA 1
ATOM 1953 C C . GLY A 1 265 ? -15.728 8.095 -17.119 1.00 82.69 265 GLY A C 1
ATOM 1954 O O . GLY A 1 265 ? -14.690 8.602 -17.541 1.00 82.69 265 GLY A O 1
ATOM 1955 N N . LYS A 1 266 ? -15.851 7.697 -15.843 1.00 89.31 266 LYS A N 1
ATOM 1956 C CA . LYS A 1 266 ? -14.775 7.816 -14.846 1.00 89.31 266 LYS A CA 1
ATOM 1957 C C . LYS A 1 266 ? -14.447 6.451 -14.254 1.00 89.31 266 LYS A C 1
ATOM 1959 O O . LYS A 1 266 ? -15.227 5.896 -13.486 1.00 89.31 266 LYS A O 1
ATOM 1964 N N . ILE A 1 267 ? -13.267 5.938 -14.590 1.00 94.00 267 ILE A N 1
ATOM 1965 C CA . ILE A 1 267 ? -12.743 4.681 -14.055 1.00 94.00 267 ILE A CA 1
ATOM 1966 C C . ILE A 1 267 ? -11.965 4.976 -12.776 1.00 94.00 267 ILE A C 1
ATOM 1968 O O . ILE A 1 267 ? -11.073 5.826 -12.760 1.00 94.00 267 ILE A O 1
ATOM 1972 N N . LYS A 1 268 ? -12.256 4.234 -11.709 1.00 95.12 268 LYS A N 1
ATOM 1973 C CA . LYS A 1 268 ? -11.423 4.201 -10.508 1.00 95.12 268 LYS A CA 1
ATOM 1974 C C . LYS A 1 268 ? -11.149 2.760 -10.122 1.00 95.12 268 LYS A C 1
ATOM 1976 O O . LYS A 1 268 ? -11.992 2.094 -9.556 1.00 95.12 268 LYS A O 1
ATOM 1981 N N . THR A 1 269 ? -9.961 2.259 -10.422 1.00 94.81 269 THR A N 1
ATOM 1982 C CA . THR A 1 269 ? -9.608 0.871 -10.102 1.00 94.81 269 THR A CA 1
ATOM 1983 C C . THR A 1 269 ? -9.232 0.662 -8.643 1.00 94.81 269 THR A C 1
ATOM 1985 O O . THR A 1 269 ? -9.548 -0.383 -8.098 1.00 94.81 269 THR A O 1
ATOM 1988 N N . HIS A 1 270 ? -8.599 1.638 -7.988 1.00 95.00 270 HIS A N 1
ATOM 1989 C CA . HIS A 1 270 ? -8.141 1.508 -6.601 1.00 95.00 270 HIS A CA 1
ATOM 1990 C C . HIS A 1 270 ? -8.406 2.775 -5.795 1.00 95.00 270 HIS A C 1
ATOM 1992 O O . HIS A 1 270 ? -8.360 3.887 -6.332 1.00 95.00 270 HIS A O 1
ATOM 1998 N N . THR A 1 271 ? -8.647 2.597 -4.494 1.00 92.81 271 THR A N 1
ATOM 1999 C CA . THR A 1 271 ? -8.910 3.691 -3.553 1.00 92.81 271 THR A CA 1
ATOM 2000 C C . THR A 1 271 ? -7.721 4.648 -3.450 1.00 92.81 271 THR A C 1
ATOM 2002 O O . THR A 1 271 ? -7.911 5.865 -3.483 1.00 92.81 271 THR A O 1
ATOM 2005 N N . SER A 1 272 ? -6.496 4.120 -3.366 1.00 93.06 272 SER A N 1
ATOM 2006 C CA . SER A 1 272 ? -5.262 4.913 -3.405 1.00 93.06 272 SER A CA 1
ATOM 2007 C C . SER A 1 272 ? -4.062 4.092 -3.883 1.00 93.06 272 SER A C 1
ATOM 2009 O O . SER A 1 272 ? -4.157 2.877 -4.076 1.00 93.06 272 SER A O 1
ATOM 2011 N N . PHE A 1 273 ? -2.929 4.769 -4.075 1.00 95.94 273 PHE A N 1
ATOM 2012 C CA . PHE A 1 273 ? -1.650 4.173 -4.443 1.00 95.94 273 PHE A CA 1
ATOM 2013 C C . PHE A 1 273 ? -0.537 4.716 -3.542 1.00 95.94 273 PHE A C 1
ATOM 2015 O O . PHE A 1 273 ? -0.625 5.847 -3.071 1.00 95.94 273 PHE A O 1
ATOM 2022 N N . GLY A 1 274 ? 0.495 3.907 -3.320 1.00 96.50 274 GLY A N 1
ATOM 2023 C CA . GLY A 1 274 ? 1.796 4.333 -2.813 1.00 96.50 274 GLY A CA 1
ATOM 2024 C C . GLY A 1 274 ? 2.845 4.262 -3.920 1.00 96.50 274 GLY A C 1
ATOM 2025 O O . GLY A 1 274 ? 2.722 3.452 -4.847 1.00 96.50 274 GLY A O 1
ATOM 2026 N N . PHE A 1 275 ? 3.876 5.095 -3.810 1.00 98.25 275 PHE A N 1
ATOM 2027 C CA . PHE A 1 275 ? 4.951 5.197 -4.797 1.00 98.25 275 PHE A CA 1
ATOM 2028 C C . PHE A 1 275 ? 6.307 4.985 -4.141 1.00 98.25 275 PHE A C 1
ATOM 2030 O O . PHE A 1 275 ? 6.500 5.293 -2.966 1.00 98.25 275 PHE A O 1
ATOM 2037 N N . ALA A 1 276 ? 7.253 4.457 -4.903 1.00 98.25 276 ALA A N 1
ATOM 2038 C CA . ALA A 1 276 ? 8.592 4.178 -4.425 1.00 98.25 276 ALA A CA 1
ATOM 2039 C C . ALA A 1 276 ? 9.625 4.495 -5.500 1.00 98.25 276 ALA A C 1
ATOM 2041 O O . ALA A 1 276 ? 9.390 4.229 -6.679 1.00 98.25 276 ALA A O 1
ATOM 2042 N N . THR A 1 277 ? 10.787 4.967 -5.064 1.00 98.81 277 THR A N 1
ATOM 2043 C CA . THR A 1 277 ? 12.029 4.901 -5.833 1.00 98.81 277 THR A CA 1
ATOM 2044 C C . THR A 1 277 ? 13.087 4.226 -4.973 1.00 98.81 277 THR A C 1
ATOM 2046 O O . THR A 1 277 ? 13.279 4.597 -3.815 1.00 98.81 277 THR A O 1
ATOM 2049 N N . GLN A 1 278 ? 13.760 3.226 -5.529 1.00 98.25 278 GLN A N 1
ATOM 2050 C CA . GLN A 1 278 ? 14.832 2.489 -4.874 1.00 98.25 278 GLN A CA 1
ATOM 2051 C C . GLN A 1 278 ? 16.109 2.609 -5.690 1.00 98.25 278 GLN A C 1
ATOM 2053 O O . GLN A 1 278 ? 16.082 2.537 -6.915 1.00 98.25 278 GLN A O 1
ATOM 2058 N N . MET A 1 279 ? 17.227 2.761 -4.997 1.00 97.94 279 MET A N 1
ATOM 2059 C CA . MET A 1 279 ? 18.564 2.773 -5.563 1.00 97.94 279 MET A CA 1
ATOM 2060 C C . MET A 1 279 ? 19.394 1.678 -4.897 1.00 97.94 279 MET A C 1
ATOM 2062 O O . MET A 1 279 ? 19.389 1.559 -3.671 1.00 97.94 279 MET A O 1
ATOM 2066 N N . CYS A 1 280 ? 20.104 0.896 -5.703 1.00 98.25 280 CYS A N 1
ATOM 2067 C CA . CYS A 1 280 ? 21.013 -0.152 -5.257 1.00 98.25 280 CYS A CA 1
ATOM 2068 C C . CYS A 1 280 ? 22.433 0.205 -5.685 1.00 98.25 280 CYS A C 1
ATOM 2070 O O . CYS A 1 280 ? 22.659 0.498 -6.856 1.00 98.25 280 CYS A O 1
ATOM 2072 N N . ILE A 1 281 ? 23.368 0.184 -4.743 1.00 98.12 281 ILE A N 1
ATOM 2073 C CA . ILE A 1 281 ? 24.798 0.370 -4.984 1.00 98.12 281 ILE A CA 1
ATOM 2074 C C . ILE A 1 281 ? 25.463 -0.981 -4.754 1.00 98.12 281 ILE A C 1
ATOM 2076 O O . ILE A 1 281 ? 25.211 -1.620 -3.723 1.00 98.12 281 ILE A O 1
ATOM 2080 N N . LEU A 1 282 ? 26.280 -1.409 -5.711 1.00 97.88 282 LEU A N 1
ATOM 2081 C CA . LEU A 1 282 ? 27.050 -2.641 -5.605 1.00 97.88 282 LEU A CA 1
ATOM 2082 C C . LEU A 1 282 ? 28.521 -2.338 -5.317 1.00 97.88 282 LEU A C 1
ATOM 2084 O O . LEU A 1 282 ? 29.066 -1.359 -5.823 1.00 97.88 282 LEU A O 1
ATOM 2088 N N . ASP A 1 283 ? 29.156 -3.216 -4.543 1.00 95.75 283 ASP A N 1
ATOM 2089 C CA . ASP A 1 283 ? 30.605 -3.222 -4.371 1.00 95.75 283 ASP A CA 1
ATOM 2090 C C . ASP A 1 283 ? 31.317 -3.761 -5.628 1.00 95.75 283 ASP A C 1
ATOM 2092 O O . ASP A 1 283 ? 30.698 -4.279 -6.563 1.00 95.75 283 ASP A O 1
ATOM 2096 N N . GLU A 1 284 ? 32.648 -3.689 -5.644 1.00 94.94 284 GLU A N 1
ATOM 2097 C CA . GLU A 1 284 ? 33.485 -4.175 -6.754 1.00 94.94 284 GLU A CA 1
ATOM 2098 C C . GLU A 1 284 ? 33.332 -5.684 -7.034 1.00 94.94 284 GLU A C 1
ATOM 2100 O O . GLU A 1 284 ? 33.728 -6.168 -8.093 1.00 94.94 284 GLU A O 1
ATOM 2105 N N . ARG A 1 285 ? 32.758 -6.449 -6.095 1.00 96.12 285 ARG A N 1
ATOM 2106 C CA . ARG A 1 285 ? 32.483 -7.888 -6.228 1.00 96.12 285 ARG A CA 1
ATOM 2107 C C . ARG A 1 285 ? 31.046 -8.164 -6.680 1.00 96.12 285 ARG A C 1
ATOM 2109 O O . ARG A 1 285 ? 30.643 -9.328 -6.713 1.00 96.12 285 ARG A O 1
ATOM 2116 N N . GLY A 1 286 ? 30.269 -7.126 -6.990 1.00 94.88 286 GLY A N 1
ATOM 2117 C CA . GLY A 1 286 ? 28.866 -7.225 -7.388 1.00 94.88 286 GLY A CA 1
ATOM 2118 C C . GLY A 1 286 ? 27.909 -7.540 -6.235 1.00 94.88 286 GLY A C 1
ATOM 2119 O O . GLY A 1 286 ? 26.773 -7.944 -6.479 1.00 94.88 286 GLY A O 1
ATOM 2120 N N . ARG A 1 287 ? 28.339 -7.395 -4.976 1.00 97.12 287 ARG A N 1
ATOM 2121 C CA . ARG A 1 287 ? 27.475 -7.580 -3.803 1.00 97.12 287 ARG A CA 1
ATOM 2122 C C . ARG A 1 287 ? 26.770 -6.277 -3.483 1.00 97.12 287 ARG A C 1
ATOM 2124 O O . ARG A 1 287 ? 27.301 -5.201 -3.721 1.00 97.12 287 ARG A O 1
ATOM 2131 N N . ILE A 1 288 ? 25.586 -6.375 -2.890 1.00 97.81 288 ILE A N 1
ATOM 2132 C CA . ILE A 1 288 ? 24.848 -5.202 -2.418 1.00 97.81 288 ILE A CA 1
ATOM 2133 C C . ILE A 1 288 ? 25.664 -4.517 -1.318 1.00 97.81 288 ILE A C 1
ATOM 2135 O O . ILE A 1 288 ? 25.789 -5.049 -0.216 1.00 97.81 288 ILE A O 1
ATOM 2139 N N . GLU A 1 289 ? 26.172 -3.323 -1.610 1.00 97.31 289 GLU A N 1
ATOM 2140 C CA . GLU A 1 289 ? 26.804 -2.453 -0.622 1.00 97.31 289 GLU A CA 1
ATOM 2141 C C . GLU A 1 289 ? 25.732 -1.665 0.136 1.00 97.31 289 GLU A C 1
ATOM 2143 O O . GLU A 1 289 ? 25.756 -1.556 1.364 1.00 97.31 289 GLU A O 1
ATOM 2148 N N . ARG A 1 290 ? 24.760 -1.105 -0.597 1.00 97.69 290 ARG A N 1
ATOM 2149 C CA . ARG A 1 290 ? 23.716 -0.266 -0.004 1.00 97.69 290 ARG A CA 1
ATOM 2150 C C . ARG A 1 290 ? 22.443 -0.238 -0.837 1.00 97.69 290 ARG A C 1
ATOM 2152 O O . ARG A 1 290 ? 22.485 -0.068 -2.050 1.00 97.69 290 ARG A O 1
ATOM 2159 N N . PHE A 1 291 ? 21.305 -0.280 -0.146 1.00 97.44 291 PHE A N 1
ATOM 2160 C CA . PHE A 1 291 ? 20.016 0.148 -0.685 1.00 97.44 291 PHE A CA 1
ATOM 2161 C C . PHE A 1 291 ? 19.604 1.490 -0.092 1.00 97.44 291 PHE A C 1
ATOM 2163 O O . PHE A 1 291 ? 19.726 1.714 1.112 1.00 97.44 291 PHE A O 1
ATOM 2170 N N . ILE A 1 292 ? 19.080 2.368 -0.939 1.00 98.00 292 ILE A N 1
ATOM 2171 C CA . ILE A 1 292 ? 18.437 3.618 -0.537 1.00 98.00 292 ILE A CA 1
ATOM 2172 C C . ILE A 1 292 ? 17.032 3.605 -1.116 1.00 98.00 292 ILE A C 1
ATOM 2174 O O . ILE A 1 292 ? 16.857 3.344 -2.302 1.00 98.00 292 ILE A O 1
ATOM 2178 N N . ALA A 1 293 ? 16.029 3.865 -0.285 1.00 97.62 293 ALA A N 1
ATOM 2179 C CA . ALA A 1 293 ? 14.636 3.833 -0.699 1.00 97.62 293 ALA A CA 1
ATOM 2180 C C . ALA A 1 293 ? 13.921 5.105 -0.250 1.00 97.62 293 ALA A C 1
ATOM 2182 O O . ALA A 1 293 ? 13.998 5.493 0.914 1.00 97.62 293 ALA A O 1
ATOM 2183 N N . ALA A 1 294 ? 13.198 5.720 -1.177 1.00 98.38 294 ALA A N 1
ATOM 2184 C CA . ALA A 1 294 ? 12.266 6.799 -0.908 1.00 98.38 294 ALA A CA 1
ATOM 2185 C C . ALA A 1 294 ? 10.851 6.294 -1.195 1.00 98.38 294 ALA A C 1
ATOM 2187 O O . ALA A 1 294 ? 10.577 5.785 -2.284 1.00 98.38 294 ALA A O 1
ATOM 2188 N N . HIS A 1 295 ? 9.956 6.435 -0.221 1.00 97.56 295 HIS A N 1
ATOM 2189 C CA . HIS A 1 295 ? 8.578 5.966 -0.313 1.00 97.56 295 HIS A CA 1
ATOM 2190 C C . HIS A 1 295 ? 7.609 7.126 -0.091 1.00 97.56 295 HIS A C 1
ATOM 2192 O O . HIS A 1 295 ? 7.687 7.813 0.924 1.00 97.56 295 HIS A O 1
ATOM 2198 N N . ASP A 1 296 ? 6.662 7.300 -1.007 1.00 97.19 296 ASP A N 1
ATOM 2199 C CA . ASP A 1 296 ? 5.448 8.065 -0.753 1.00 97.19 296 ASP A CA 1
ATOM 2200 C C . ASP A 1 296 ? 4.393 7.116 -0.180 1.00 97.19 296 ASP A C 1
ATOM 2202 O O . ASP A 1 296 ? 3.772 6.322 -0.895 1.00 97.19 296 ASP A O 1
ATOM 2206 N N . VAL A 1 297 ? 4.235 7.191 1.140 1.00 94.31 297 VAL A N 1
ATOM 2207 C CA . VAL A 1 297 ? 3.238 6.441 1.915 1.00 94.31 297 VAL A CA 1
ATOM 2208 C C . VAL A 1 297 ? 2.060 7.327 2.338 1.00 94.31 297 VAL A C 1
ATOM 2210 O O . VAL A 1 297 ? 1.251 6.930 3.177 1.00 94.31 297 VAL A O 1
ATOM 2213 N N . GLY A 1 298 ? 1.967 8.550 1.803 1.00 92.31 298 GLY A N 1
ATOM 2214 C CA . GLY A 1 298 ? 1.120 9.596 2.360 1.00 92.31 298 GLY A CA 1
ATOM 2215 C C . GLY A 1 298 ? 1.633 10.037 3.732 1.00 92.31 298 GLY A C 1
ATOM 2216 O O . GLY A 1 298 ? 2.671 10.684 3.833 1.00 92.31 298 GLY A O 1
ATOM 2217 N N . ARG A 1 299 ? 0.912 9.683 4.802 1.00 91.94 299 ARG A N 1
ATOM 2218 C CA . ARG A 1 299 ? 1.319 9.964 6.188 1.00 91.94 299 ARG A CA 1
ATOM 2219 C C . ARG A 1 299 ? 1.701 8.663 6.886 1.00 91.94 299 ARG A C 1
ATOM 2221 O O . ARG A 1 299 ? 0.842 7.810 7.105 1.00 91.94 299 ARG A O 1
ATOM 2228 N N . ALA A 1 300 ? 2.970 8.537 7.268 1.00 94.19 300 ALA A N 1
ATOM 2229 C CA . ALA A 1 300 ? 3.411 7.468 8.156 1.00 94.19 300 ALA A CA 1
ATOM 2230 C C . ALA A 1 300 ? 2.742 7.639 9.530 1.00 94.19 300 ALA A C 1
ATOM 2232 O O . ALA A 1 300 ? 2.787 8.724 10.110 1.00 94.19 300 ALA A O 1
ATOM 2233 N N . ILE A 1 301 ? 2.086 6.585 10.019 1.00 94.69 301 ILE A N 1
ATOM 2234 C CA . ILE A 1 301 ? 1.402 6.613 11.323 1.00 94.69 301 ILE A CA 1
ATOM 2235 C C . ILE A 1 301 ? 2.381 6.305 12.460 1.00 94.69 301 ILE A C 1
ATOM 2237 O O . ILE A 1 301 ? 2.333 6.943 13.505 1.00 94.69 301 ILE A O 1
ATOM 2241 N N . ASN A 1 302 ? 3.298 5.366 12.224 1.00 95.50 302 ASN A N 1
ATOM 2242 C CA . ASN A 1 302 ? 4.343 4.963 13.157 1.00 95.50 302 ASN A CA 1
ATOM 2243 C C . ASN A 1 302 ? 5.671 4.845 12.377 1.00 95.50 302 ASN A C 1
ATOM 2245 O O . ASN A 1 302 ? 5.872 3.808 11.738 1.00 95.50 302 ASN A O 1
ATOM 2249 N N . PRO A 1 303 ? 6.459 5.936 12.276 1.00 92.75 303 PRO A N 1
ATOM 2250 C CA . PRO A 1 303 ? 7.694 5.990 11.489 1.00 92.75 303 PRO A CA 1
ATOM 2251 C C . PRO A 1 303 ? 8.872 5.258 12.142 1.00 92.75 303 PRO A C 1
ATOM 2253 O O . PRO A 1 303 ? 8.937 5.215 13.390 1.00 92.75 303 PRO A O 1
#

Radius of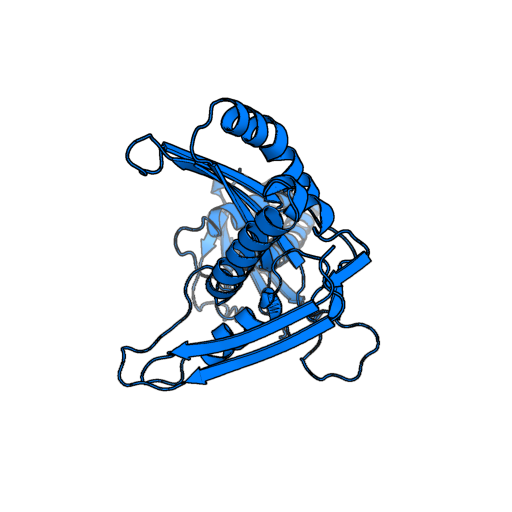 gyration: 22.62 Å; chains: 1; bounding box: 55×44×62 Å

Sequence (303 aa):
RLTGVRARMIGDKGAYASVGAKVLERAAGHSVGPYRIEHVDVESLAVYTNNPPCGAMRGFGANQAHFAMEGCMDLLAEKVGIDGWEMRWRNALNVGDRFITGQILDKSVGIKATLQAVKERYYDILKTGAAVGISCGIKNTGIGNGAQEWGKARLVVEADGTISLYNGYTEMGQGLLTVLIQFAVEVTGLPAKLFRPKVDATFALGCGQTTGSRATLFGGRAVKSAAEKLKAALESGKTLGDLTGEVFAADILIDDTTPPGTATGKIKTHTSFGFATQMCILDERGRIERFIAAHDVGRAINP

Secondary structure (DSSP, 8-state):
---EEEEEEEEE--SS-STHHHHHHHHHTTTTTTB--SEEEEEEEEE--SSPPP---TTTTHHHHHHHHHHHHHHHHHHHT--HHHHHHHHB--TTPBPTTS-B--S---HHHHHHHHHHHHHHHHHHT--EEEEEEEEEES--TT--EEEEEEEEE-TTS-EEEEESS--SSS-HHHHHHHHHHHHH---GGGEEEE-SSTT------S-TT-HHHHHHHHHHHHHHHHHHHHHTT--TGGGTT-EEEEEEEE-----TT---SS----SEEEEEEEEEEE-TTS-EEEEEEEEE-SS-S--

pLDDT: mean 96.53, std 2.4, range [82.69, 98.88]